Protein AF-A0AAJ0FIF9-F1 (afdb_monomer_lite)

Organism: NCBI:txid1093897

pLDDT: mean 89.81, std 13.11, range [41.66, 98.69]

InterPro domains:
  IPR000719 Protein kinase domain [PF00069] (72-249)
  IPR000719 Protein kinase domain [PS50011] (1-249)
  IPR000719 Protein kinase domain [SM00220] (8-249)
  IPR011009 Protein kinase-like domain superfamily [SSF56112] (3-250)
  IPR050117 Mitogen-activated protein (MAP) kinase [PTHR24055] (3-249)

Secondary structure (DSSP, 8-state):
--EE-SS-SGGGEEEEEPSGGGS-HHHHHHHH-SPPEEE---TT-PPPPTTS-SEEEPPP-GGGS-GGGEEEEEEE--GGG-EETTS--SS--S-GGGS-HHHHTT-TT--SHHHHHHHHHHHHHHHHHSS-SS-S---HHHHHHHHHHHH-PPPHHHHTT-GGGGGTB-TTS-B----S------HHHHHHS-EEEPPTT--SS----EEE---HHHHHHHHHHHHHHT-SSGGGSPPHHHHHTSGGGG-

Radius of gyration: 22.38 Å; chains: 1; bounding box: 60×46×56 Å

Sequence (251 aa):
MAFCHGDFRPSNILVKLANLNQLPEDKLLSLLGEPEKAYVRTESGEDLPASSPRYLTIPADTSRLDAEYLTDQICVIDFGESFPISSPPADLGIPENYLPPEVLLGQENAIGPACDLWALGCTLFEIREQLPLFYMIFDKDELLTEMVRFFGKPPQTWWDKWEAREEFFDEQGTWLQDGDGKEEWSLEVALSKPIEVVQPGGDHNGAAQKALITSKAEQGLMADLLYRLFRYEAEKRPSVEEVLAHEWFKM

Structure (mmCIF, N/CA/C/O backbone):
data_AF-A0AAJ0FIF9-F1
#
_entry.id   AF-A0AAJ0FIF9-F1
#
loop_
_atom_site.group_PDB
_atom_site.id
_atom_site.type_symbol
_atom_site.label_atom_id
_atom_site.label_alt_id
_atom_site.label_comp_id
_atom_site.label_asym_id
_atom_site.label_entity_id
_atom_site.label_seq_id
_atom_site.pdbx_PDB_ins_code
_atom_site.Cartn_x
_atom_site.Cartn_y
_atom_site.Cartn_z
_atom_site.occupancy
_atom_site.B_iso_or_equiv
_atom_site.auth_seq_id
_atom_site.auth_comp_id
_atom_site.auth_asym_id
_atom_site.auth_atom_id
_atom_site.pdbx_PDB_model_num
ATOM 1 N N . MET A 1 1 ? 7.766 -21.969 8.510 1.00 67.06 1 MET A N 1
ATOM 2 C CA . MET A 1 1 ? 8.134 -20.643 9.045 1.00 67.06 1 MET A CA 1
ATOM 3 C C . MET A 1 1 ? 7.378 -19.637 8.205 1.00 67.06 1 MET A C 1
ATOM 5 O O . MET A 1 1 ? 7.480 -19.736 6.991 1.00 67.06 1 MET A O 1
ATOM 9 N N . ALA A 1 2 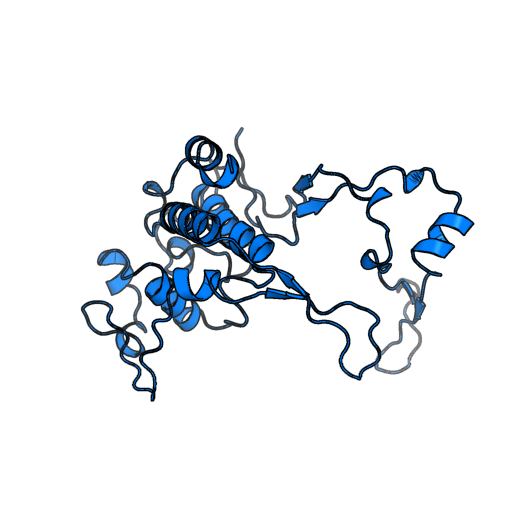? 6.533 -18.814 8.817 1.00 90.69 2 ALA A N 1
ATOM 10 C CA . ALA A 1 2 ? 5.700 -17.851 8.102 1.00 90.69 2 ALA A CA 1
ATOM 11 C C . ALA A 1 2 ? 6.290 -16.446 8.276 1.00 90.69 2 ALA A C 1
ATOM 13 O O . ALA A 1 2 ? 6.834 -16.132 9.339 1.00 90.69 2 ALA A O 1
ATOM 14 N N . PHE A 1 3 ? 6.224 -15.655 7.212 1.00 95.50 3 PHE A N 1
ATOM 15 C CA . PHE A 1 3 ? 6.857 -14.347 7.092 1.00 95.50 3 PHE A CA 1
ATOM 16 C C . PHE A 1 3 ? 5.812 -13.310 6.699 1.00 95.50 3 PHE A C 1
ATOM 18 O O . PHE A 1 3 ? 4.876 -13.640 5.970 1.00 95.50 3 PHE A O 1
ATOM 25 N N . CYS A 1 4 ? 6.010 -12.085 7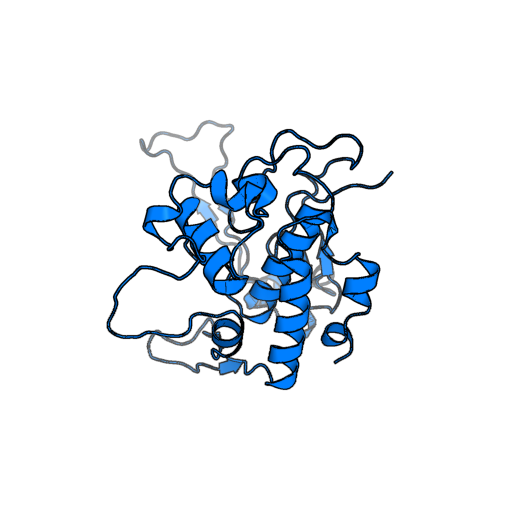.169 1.00 97.25 4 CYS A N 1
ATOM 26 C CA . CYS A 1 4 ? 5.370 -10.898 6.618 1.00 97.25 4 CYS A CA 1
ATOM 27 C C . CYS A 1 4 ? 6.278 -10.306 5.537 1.00 97.25 4 CYS A C 1
ATOM 29 O O . CYS A 1 4 ? 7.504 -10.418 5.636 1.00 97.25 4 CYS A O 1
ATOM 31 N N . HIS A 1 5 ? 5.687 -9.664 4.535 1.00 97.62 5 HIS A N 1
ATOM 32 C CA . HIS A 1 5 ? 6.426 -8.926 3.519 1.00 97.62 5 HIS A CA 1
ATOM 33 C C . HIS A 1 5 ? 7.040 -7.651 4.096 1.00 97.62 5 HIS A C 1
ATOM 35 O O . HIS A 1 5 ? 8.201 -7.370 3.810 1.00 97.62 5 HIS A O 1
ATOM 41 N N . GLY A 1 6 ? 6.272 -6.884 4.879 1.00 96.81 6 GLY A N 1
ATOM 42 C CA . GLY A 1 6 ? 6.737 -5.668 5.561 1.00 96.81 6 GLY A CA 1
ATOM 43 C C . GLY A 1 6 ? 6.817 -4.406 4.692 1.00 96.81 6 GLY A C 1
ATOM 44 O O . GLY A 1 6 ? 7.002 -3.326 5.238 1.00 96.81 6 GLY A O 1
ATOM 45 N N . ASP A 1 7 ? 6.625 -4.532 3.375 1.00 97.50 7 ASP A N 1
ATOM 46 C CA . ASP A 1 7 ? 6.615 -3.444 2.373 1.00 97.50 7 ASP A CA 1
ATOM 47 C C . ASP A 1 7 ? 5.711 -3.832 1.185 1.00 97.50 7 ASP A C 1
ATOM 49 O O . ASP A 1 7 ? 6.092 -3.763 0.019 1.00 97.50 7 ASP A O 1
ATOM 53 N N . PHE A 1 8 ? 4.515 -4.367 1.455 1.00 97.19 8 PHE A N 1
ATOM 54 C CA . PHE A 1 8 ? 3.630 -4.828 0.381 1.00 97.19 8 PHE A CA 1
ATOM 55 C C . PHE A 1 8 ? 2.914 -3.651 -0.298 1.00 97.19 8 PHE A C 1
ATOM 57 O O . PHE A 1 8 ? 2.006 -3.055 0.276 1.00 97.19 8 PHE A O 1
ATOM 64 N N . ARG A 1 9 ? 3.319 -3.307 -1.525 1.00 96.69 9 ARG A N 1
ATOM 65 C CA . ARG A 1 9 ? 2.758 -2.181 -2.294 1.00 96.69 9 ARG A CA 1
ATOM 66 C C . ARG A 1 9 ? 2.905 -2.366 -3.803 1.00 96.69 9 ARG A C 1
ATOM 68 O O . ARG A 1 9 ? 3.695 -3.217 -4.217 1.00 96.69 9 ARG A O 1
ATOM 75 N N . PRO A 1 10 ? 2.206 -1.574 -4.646 1.00 96.38 10 PRO A N 1
ATOM 76 C CA . PRO A 1 10 ? 2.243 -1.743 -6.101 1.00 96.38 10 PRO A CA 1
ATOM 77 C C . PRO A 1 10 ? 3.652 -1.754 -6.705 1.00 96.38 10 PRO A C 1
ATOM 79 O O . PRO A 1 10 ? 3.913 -2.535 -7.614 1.00 96.38 10 PRO A O 1
ATOM 82 N N . SER A 1 11 ? 4.587 -0.959 -6.168 1.00 94.31 11 SER A N 1
ATOM 83 C CA . SER A 1 11 ? 5.986 -0.932 -6.630 1.00 94.31 11 SER A CA 1
ATOM 84 C C . SER A 1 11 ? 6.724 -2.265 -6.468 1.00 94.31 11 SER A C 1
ATOM 86 O O . SER A 1 11 ? 7.702 -2.503 -7.174 1.00 94.31 11 SER A O 1
ATOM 88 N N . ASN A 1 12 ? 6.241 -3.135 -5.577 1.00 97.31 12 ASN A N 1
ATOM 89 C CA . ASN A 1 12 ? 6.824 -4.441 -5.273 1.00 97.31 12 ASN A CA 1
ATOM 90 C C . ASN A 1 12 ? 6.050 -5.592 -5.940 1.00 97.31 12 ASN A C 1
ATOM 92 O O . ASN A 1 12 ? 6.244 -6.764 -5.609 1.00 97.31 12 ASN A O 1
ATOM 96 N N . ILE A 1 13 ? 5.190 -5.272 -6.914 1.00 96.38 13 ILE A N 1
ATOM 97 C CA . ILE A 1 13 ? 4.464 -6.234 -7.745 1.00 96.38 13 ILE A CA 1
ATOM 98 C C . ILE A 1 13 ? 4.878 -6.021 -9.201 1.00 96.38 13 ILE A C 1
ATOM 100 O O . ILE A 1 13 ? 4.631 -4.975 -9.794 1.00 96.38 13 ILE A O 1
ATOM 104 N N . LEU A 1 14 ? 5.486 -7.040 -9.803 1.00 93.62 14 LEU A N 1
ATOM 105 C CA . LEU A 1 14 ? 5.876 -7.020 -11.210 1.00 93.62 14 LEU A CA 1
ATOM 106 C C . LEU A 1 14 ? 4.953 -7.893 -12.051 1.00 93.62 14 LEU A C 1
ATOM 108 O O . LEU A 1 14 ? 4.610 -9.005 -11.653 1.00 93.62 14 LEU A O 1
ATOM 112 N N . VAL A 1 15 ? 4.646 -7.436 -13.264 1.00 92.12 15 VAL A N 1
ATOM 113 C CA . VAL A 1 15 ? 4.091 -8.290 -14.320 1.00 92.12 15 VAL A CA 1
ATOM 114 C C . VAL A 1 15 ? 5.241 -9.009 -15.012 1.00 92.12 15 VAL A C 1
ATOM 116 O O . VAL A 1 15 ? 6.225 -8.400 -15.436 1.00 92.12 15 VAL A O 1
ATOM 119 N N . LYS A 1 16 ? 5.127 -10.327 -15.143 1.00 91.56 16 LYS A N 1
ATOM 120 C CA . LYS A 1 16 ? 6.116 -11.126 -15.855 1.00 91.56 16 LYS A CA 1
ATOM 121 C C . LYS A 1 16 ? 5.971 -10.908 -17.357 1.00 91.56 16 LYS A C 1
ATOM 123 O O . LYS A 1 16 ? 4.870 -10.976 -17.903 1.00 91.56 16 LYS A O 1
ATOM 128 N N . LEU A 1 17 ? 7.097 -10.696 -18.028 1.00 91.19 17 LEU A N 1
ATOM 129 C CA . LEU A 1 17 ? 7.144 -10.539 -19.479 1.00 91.19 17 LEU A CA 1
ATOM 130 C C . LEU A 1 17 ? 7.360 -11.890 -20.172 1.00 91.19 17 LEU A C 1
ATOM 132 O O . LEU A 1 17 ? 8.094 -12.750 -19.673 1.00 91.19 17 LEU A O 1
ATOM 136 N N . ALA A 1 18 ? 6.746 -12.070 -21.339 1.00 91.19 18 ALA A N 1
ATOM 137 C CA . ALA A 1 18 ? 6.918 -13.241 -22.191 1.00 91.19 18 ALA A CA 1
ATOM 138 C C . ALA A 1 18 ? 7.836 -12.940 -23.375 1.00 91.19 18 ALA A C 1
ATOM 140 O O . ALA A 1 18 ? 7.764 -11.878 -23.983 1.00 91.19 18 ALA A O 1
ATOM 141 N N . ASN A 1 19 ? 8.673 -13.919 -23.733 1.00 89.56 19 ASN A N 1
ATOM 142 C CA . ASN A 1 19 ? 9.441 -13.987 -24.984 1.00 89.56 19 ASN A CA 1
ATOM 143 C C . ASN A 1 19 ? 10.431 -12.838 -25.263 1.00 89.56 19 ASN A C 1
ATOM 145 O O . ASN A 1 19 ? 11.170 -12.911 -26.243 1.00 89.56 19 ASN A O 1
ATOM 149 N N . LEU A 1 20 ? 10.523 -11.822 -24.399 1.00 88.75 20 LEU A N 1
ATOM 150 C CA . LEU A 1 20 ? 11.424 -10.683 -24.582 1.00 88.75 20 LEU A CA 1
ATOM 151 C C . LEU A 1 20 ? 12.898 -11.117 -24.606 1.00 88.75 20 LEU A C 1
ATOM 153 O O . LEU A 1 20 ? 13.686 -10.632 -25.409 1.00 88.75 20 LEU A O 1
ATOM 157 N N . ASN A 1 21 ? 13.255 -12.103 -23.780 1.00 88.31 21 ASN A N 1
ATOM 158 C CA . ASN A 1 21 ? 14.598 -12.682 -23.705 1.00 88.31 21 ASN A CA 1
ATOM 159 C C . ASN A 1 21 ? 14.978 -13.564 -24.910 1.00 88.31 21 ASN A C 1
ATOM 161 O O . ASN A 1 21 ? 16.111 -14.034 -24.978 1.00 88.31 21 ASN A O 1
ATOM 165 N N . GLN A 1 22 ? 14.038 -13.835 -25.817 1.00 91.69 22 GLN A N 1
ATOM 166 C CA . GLN A 1 22 ? 14.270 -14.612 -27.039 1.00 91.69 22 GLN A CA 1
ATOM 167 C C . GLN A 1 22 ? 14.446 -13.712 -28.268 1.00 91.69 22 GLN A C 1
ATOM 169 O O . GLN A 1 22 ? 14.795 -14.207 -29.340 1.00 91.69 22 GLN A O 1
ATOM 174 N N . LEU A 1 23 ? 14.191 -12.407 -28.133 1.00 92.94 23 LEU A N 1
ATOM 175 C CA . LEU A 1 23 ? 14.327 -11.468 -29.234 1.00 92.94 23 LEU A CA 1
ATOM 176 C C . LEU A 1 23 ? 15.806 -11.217 -29.560 1.00 92.94 23 LEU A C 1
ATOM 178 O O . LEU A 1 23 ? 16.622 -11.056 -28.649 1.00 92.94 23 LEU A O 1
ATOM 182 N N . PRO A 1 24 ? 16.155 -11.120 -30.853 1.00 95.56 24 PRO A N 1
ATOM 183 C CA . PRO A 1 24 ? 17.403 -10.502 -31.279 1.00 95.56 24 PRO A CA 1
ATOM 184 C C . PRO A 1 24 ? 17.541 -9.077 -30.723 1.00 95.56 24 PRO A C 1
ATOM 186 O O . PRO A 1 24 ? 16.545 -8.365 -30.573 1.00 95.56 24 PRO A O 1
ATOM 189 N N . GLU A 1 25 ? 18.772 -8.654 -30.437 1.00 94.50 25 GLU A N 1
ATOM 190 C CA . GLU A 1 25 ? 19.068 -7.347 -29.831 1.00 94.50 25 GLU A CA 1
ATOM 191 C C . GLU A 1 25 ? 18.518 -6.179 -30.661 1.00 94.50 25 GLU A C 1
ATOM 193 O O . GLU A 1 25 ? 17.846 -5.307 -30.123 1.00 94.50 25 GLU A O 1
ATOM 198 N N . ASP A 1 26 ? 18.703 -6.201 -31.980 1.00 95.38 26 ASP A N 1
ATOM 199 C CA . ASP A 1 26 ? 18.174 -5.191 -32.902 1.00 95.38 26 ASP A CA 1
ATOM 200 C C . ASP A 1 26 ? 16.644 -5.093 -32.839 1.00 95.38 26 ASP A C 1
ATOM 202 O O . ASP A 1 26 ? 16.074 -3.998 -32.859 1.00 95.38 26 ASP A O 1
ATOM 206 N N . LYS A 1 27 ? 15.959 -6.233 -32.693 1.00 93.94 27 LYS A N 1
ATOM 207 C CA . LYS A 1 27 ? 14.508 -6.253 -32.519 1.00 93.94 27 LYS A CA 1
ATOM 208 C C . LYS A 1 27 ? 14.104 -5.685 -31.159 1.00 93.94 27 LYS A C 1
ATOM 210 O O . LYS A 1 27 ? 13.164 -4.893 -31.112 1.00 93.94 27 LYS A O 1
ATOM 215 N N . LEU A 1 28 ? 14.808 -6.036 -30.085 1.00 92.56 28 LEU A N 1
ATOM 216 C CA . LEU A 1 28 ? 14.556 -5.501 -28.744 1.00 92.56 28 LEU A CA 1
ATOM 217 C C . LEU A 1 28 ? 14.730 -3.975 -28.702 1.00 92.56 28 LEU A C 1
ATOM 219 O O . LEU A 1 28 ? 13.852 -3.268 -28.208 1.00 92.56 28 LEU A O 1
ATOM 223 N N . LEU A 1 29 ? 15.814 -3.465 -29.288 1.00 93.06 29 LEU A N 1
ATOM 224 C CA . LEU A 1 29 ? 16.098 -2.033 -29.396 1.00 93.06 29 LEU A CA 1
ATOM 225 C C . LEU A 1 29 ? 15.074 -1.307 -30.275 1.00 93.06 29 LEU A C 1
ATOM 227 O O . LEU A 1 29 ? 14.683 -0.186 -29.963 1.00 93.06 29 LEU A O 1
ATOM 231 N N . SER A 1 30 ? 14.551 -1.951 -31.324 1.00 92.75 30 SER A N 1
ATOM 232 C CA . SER A 1 30 ? 13.462 -1.363 -32.118 1.00 92.75 30 SER A CA 1
ATOM 233 C C . SER A 1 30 ? 12.178 -1.140 -31.304 1.00 92.75 30 SER A C 1
ATOM 235 O O . SER A 1 30 ? 11.445 -0.188 -31.573 1.00 92.75 30 SER A O 1
ATOM 237 N N . LEU A 1 31 ? 11.921 -1.986 -30.298 1.00 91.38 31 LEU A N 1
ATOM 238 C CA . LEU A 1 31 ? 10.748 -1.891 -29.426 1.00 91.38 31 LEU A CA 1
ATOM 239 C C . LEU A 1 31 ? 10.966 -0.861 -28.313 1.00 91.38 31 LEU A C 1
ATOM 241 O O . LEU A 1 31 ? 10.176 0.071 -28.179 1.00 91.38 31 LEU A O 1
ATOM 245 N N . LEU A 1 32 ? 12.056 -0.999 -27.552 1.00 90.69 32 LEU A N 1
ATOM 246 C CA . LEU A 1 32 ? 12.322 -0.209 -26.341 1.00 90.69 32 LEU A CA 1
ATOM 247 C C . LEU A 1 32 ? 13.072 1.105 -26.603 1.00 90.69 32 LEU A C 1
ATOM 249 O O . LEU A 1 32 ? 13.026 2.018 -25.780 1.00 90.69 32 LEU A O 1
ATOM 253 N N . GLY A 1 33 ? 13.719 1.232 -27.761 1.00 91.44 33 GLY A N 1
ATOM 254 C CA . GLY A 1 33 ? 14.632 2.322 -28.089 1.00 91.44 33 GLY A CA 1
ATOM 255 C C . GLY A 1 33 ? 16.093 1.994 -27.788 1.00 91.44 33 GLY A C 1
ATOM 256 O O . GLY A 1 33 ? 16.416 1.026 -27.101 1.00 91.44 33 GLY A O 1
ATOM 257 N N . GLU A 1 34 ? 16.979 2.831 -28.325 1.00 93.38 34 GLU A N 1
ATOM 258 C CA . GLU A 1 34 ? 18.412 2.767 -28.041 1.00 93.38 34 GLU A CA 1
ATOM 259 C C . GLU A 1 34 ? 18.705 3.213 -26.598 1.00 93.38 34 GLU A C 1
ATOM 261 O O . GLU A 1 34 ? 18.078 4.167 -26.127 1.00 93.38 34 GLU A O 1
ATOM 266 N N . PRO A 1 35 ? 19.671 2.590 -25.892 1.00 93.38 35 PRO A N 1
ATOM 267 C CA . PRO A 1 35 ? 20.007 2.977 -24.530 1.00 93.38 35 PRO A CA 1
ATOM 268 C C . PRO A 1 35 ? 20.527 4.413 -24.472 1.00 93.38 35 PRO A C 1
ATOM 270 O O . PRO A 1 35 ? 21.585 4.743 -25.019 1.00 93.38 35 PRO A O 1
ATOM 273 N N . GLU A 1 36 ? 19.810 5.264 -23.748 1.00 94.31 36 GLU A N 1
ATOM 274 C CA . GLU A 1 36 ? 20.225 6.639 -23.514 1.00 94.31 36 GLU A CA 1
ATOM 275 C C . GLU A 1 36 ? 21.163 6.724 -22.304 1.00 94.31 36 GLU A C 1
ATOM 277 O O . GLU A 1 36 ? 20.943 6.098 -21.264 1.00 94.31 36 GLU A O 1
ATOM 282 N N . LYS A 1 37 ? 22.237 7.510 -22.438 1.00 96.25 37 LYS A N 1
ATOM 283 C CA . LYS A 1 37 ? 23.245 7.693 -21.389 1.00 96.25 37 LYS A CA 1
ATOM 284 C C . LYS A 1 37 ? 23.116 9.067 -20.746 1.00 96.25 37 LYS A C 1
ATOM 286 O O . LYS A 1 37 ? 23.264 10.081 -21.423 1.00 96.25 37 LYS A O 1
ATOM 291 N N . ALA A 1 38 ? 22.992 9.092 -19.424 1.00 95.69 38 ALA A N 1
ATOM 292 C CA . ALA A 1 38 ? 23.188 10.291 -18.619 1.00 95.69 38 ALA A CA 1
ATOM 293 C C . ALA A 1 38 ? 24.622 10.321 -18.081 1.00 95.69 38 ALA A C 1
ATOM 295 O O . ALA A 1 38 ? 25.013 9.484 -17.269 1.00 95.69 38 ALA A O 1
ATOM 296 N N . TYR A 1 39 ? 25.432 11.273 -18.538 1.00 94.31 39 TYR A N 1
ATOM 297 C CA . TYR A 1 39 ? 26.826 11.380 -18.106 1.00 94.31 39 TYR A CA 1
ATOM 298 C C . TYR A 1 39 ? 26.928 11.978 -16.706 1.00 94.31 39 TYR A C 1
ATOM 300 O O . TYR A 1 39 ? 26.417 13.067 -16.448 1.00 94.31 39 TYR A O 1
ATOM 308 N N . VAL A 1 40 ? 27.641 11.280 -15.824 1.00 94.50 40 VAL A N 1
ATOM 309 C CA . VAL A 1 40 ? 27.877 11.736 -14.454 1.00 94.50 40 VAL A CA 1
ATOM 310 C C . VAL A 1 40 ? 28.918 12.851 -14.491 1.00 94.50 40 VAL A C 1
ATOM 312 O O . VAL A 1 40 ? 29.917 12.766 -15.210 1.00 94.50 40 VAL A O 1
ATOM 315 N N . ARG A 1 41 ? 28.683 13.911 -13.721 1.00 92.94 41 ARG A N 1
ATOM 316 C CA . ARG A 1 41 ? 29.614 15.027 -13.536 1.00 92.94 41 ARG A CA 1
ATOM 317 C C . ARG A 1 41 ? 29.606 15.427 -12.071 1.00 92.94 41 ARG A C 1
ATOM 319 O O . ARG A 1 41 ? 28.588 15.280 -11.400 1.00 92.94 41 ARG A O 1
ATOM 326 N N . THR A 1 42 ? 30.738 15.910 -11.581 1.00 92.44 42 THR A N 1
ATOM 327 C CA . THR A 1 42 ? 30.792 16.550 -10.267 1.00 92.44 42 THR A CA 1
ATOM 328 C C . THR A 1 42 ? 30.109 17.914 -10.355 1.00 92.44 42 THR A C 1
ATOM 330 O O . THR A 1 42 ? 30.169 18.579 -11.391 1.00 92.44 42 THR A O 1
ATOM 333 N N . GLU A 1 43 ? 29.470 18.348 -9.271 1.00 92.38 43 GLU A N 1
ATOM 334 C CA . GLU A 1 43 ? 28.915 19.705 -9.186 1.00 92.38 43 GLU A CA 1
ATOM 335 C C . GLU A 1 43 ? 30.018 20.769 -9.326 1.00 92.38 43 GLU A C 1
ATOM 337 O O . GLU A 1 43 ? 29.817 21.798 -9.966 1.00 92.38 43 GLU A O 1
ATOM 342 N N . SER A 1 44 ? 31.214 20.483 -8.800 1.00 92.62 44 SER A N 1
ATOM 343 C CA . SER A 1 44 ? 32.392 21.349 -8.909 1.00 92.62 44 SER A CA 1
ATOM 344 C C . SER A 1 44 ? 32.976 21.437 -10.326 1.00 92.62 44 SER A C 1
ATOM 346 O O . SER A 1 44 ? 33.756 22.348 -10.602 1.00 92.62 44 SER A O 1
ATOM 348 N N . GLY A 1 45 ? 32.631 20.508 -11.226 1.00 90.00 45 GLY A N 1
ATOM 349 C CA . GLY A 1 45 ? 33.209 20.392 -12.569 1.00 90.00 45 GLY A CA 1
ATOM 350 C C . GLY A 1 45 ? 34.585 19.714 -12.622 1.00 90.00 45 GLY A C 1
ATOM 351 O O . GLY A 1 45 ? 35.169 19.611 -13.699 1.00 90.00 45 GLY A O 1
ATOM 352 N N . GLU A 1 46 ? 35.100 19.242 -11.486 1.00 92.62 46 GLU A N 1
ATOM 353 C CA . GLU A 1 46 ? 36.335 18.459 -11.398 1.00 92.62 46 GLU A CA 1
ATOM 354 C C . GLU A 1 46 ? 36.170 17.026 -11.931 1.00 92.62 46 GLU A C 1
ATOM 356 O O . GLU A 1 46 ? 35.059 16.494 -12.050 1.00 92.62 46 GLU A O 1
ATOM 361 N N . ASP A 1 47 ? 37.297 16.372 -12.217 1.00 92.31 47 ASP A N 1
ATOM 362 C CA . ASP A 1 47 ? 37.308 14.995 -12.698 1.00 92.31 47 ASP A CA 1
ATOM 363 C C . ASP A 1 47 ? 36.708 14.020 -11.678 1.00 92.31 47 ASP A C 1
ATOM 365 O O . ASP A 1 47 ? 37.027 14.028 -10.488 1.00 92.31 47 ASP A O 1
ATOM 369 N N . LEU A 1 48 ? 35.869 13.109 -12.174 1.00 93.19 48 LEU A N 1
ATOM 370 C CA . LEU A 1 48 ? 35.320 12.040 -11.347 1.00 93.19 48 LEU A CA 1
ATOM 371 C C . LEU A 1 48 ? 36.429 11.089 -10.857 1.00 93.19 48 LEU A C 1
ATOM 373 O O . LEU A 1 48 ? 37.277 10.681 -11.669 1.00 93.19 48 LEU A O 1
ATOM 377 N N . PRO A 1 49 ? 36.365 10.637 -9.587 1.00 93.31 49 PRO A N 1
ATOM 378 C CA . PRO A 1 49 ? 37.215 9.567 -9.081 1.00 93.31 49 PRO A CA 1
ATOM 379 C C . PRO A 1 49 ? 37.164 8.331 -9.981 1.00 93.31 49 PRO A C 1
ATOM 381 O O . PRO A 1 49 ? 36.127 8.005 -10.559 1.00 93.31 49 PRO A O 1
ATOM 384 N N . ALA A 1 50 ? 38.268 7.588 -10.063 1.00 91.75 50 ALA A N 1
ATOM 385 C CA . ALA A 1 50 ? 38.363 6.417 -10.939 1.00 91.75 50 ALA A CA 1
ATOM 386 C C . ALA A 1 50 ? 37.327 5.317 -10.628 1.00 91.75 50 ALA A C 1
ATOM 388 O O . ALA A 1 50 ? 36.961 4.558 -11.520 1.00 91.75 50 ALA A O 1
ATOM 389 N N . SER A 1 51 ? 36.846 5.248 -9.384 1.00 93.75 51 SER A N 1
ATOM 390 C CA . SER A 1 51 ? 35.805 4.317 -8.935 1.00 93.75 51 SER A CA 1
ATOM 391 C C . SER A 1 51 ? 34.379 4.756 -9.282 1.00 93.75 51 SER A C 1
ATOM 393 O O . SER A 1 51 ? 33.445 3.991 -9.059 1.00 93.75 51 SER A O 1
ATOM 395 N N . SER A 1 52 ? 34.186 5.976 -9.791 1.00 93.38 52 SER A N 1
ATOM 396 C CA . SER A 1 52 ? 32.855 6.509 -10.086 1.00 93.38 52 SER A CA 1
ATOM 397 C C . SER A 1 52 ? 32.375 6.079 -11.476 1.00 93.38 52 SER A C 1
ATOM 399 O O . SER A 1 52 ? 33.163 6.101 -12.431 1.00 93.38 52 SER A O 1
ATOM 401 N N . PRO A 1 53 ? 31.084 5.733 -11.636 1.00 94.69 53 PRO A N 1
ATOM 402 C CA . PRO A 1 53 ? 30.516 5.487 -12.953 1.00 94.69 53 PRO A CA 1
ATOM 403 C C . PRO A 1 53 ? 30.637 6.748 -13.816 1.00 94.69 53 PRO A C 1
ATOM 405 O O . PRO A 1 53 ? 30.389 7.861 -13.359 1.00 94.69 53 PRO A O 1
ATOM 408 N N . ARG A 1 54 ? 31.031 6.581 -15.082 1.00 94.19 54 ARG A N 1
ATOM 409 C CA . ARG A 1 54 ? 31.160 7.701 -16.036 1.00 94.19 54 ARG A CA 1
ATOM 410 C C . ARG A 1 54 ? 29.816 8.135 -16.614 1.00 94.19 54 ARG A C 1
ATOM 412 O O . ARG A 1 54 ? 29.664 9.271 -17.054 1.00 94.19 54 ARG A O 1
ATOM 419 N N . TYR A 1 55 ? 28.856 7.222 -16.638 1.00 95.38 55 TYR A N 1
ATOM 420 C CA . TYR A 1 55 ? 27.494 7.466 -17.072 1.00 95.38 55 TYR A CA 1
ATOM 421 C C . TYR A 1 55 ? 26.551 6.487 -16.376 1.00 95.38 55 TYR A C 1
ATOM 423 O O . TYR 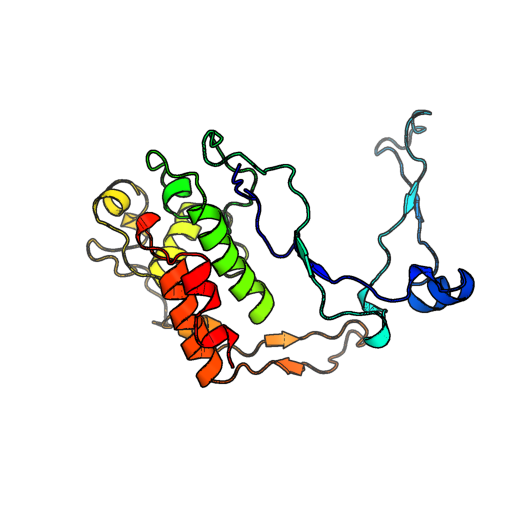A 1 55 ? 26.968 5.419 -15.925 1.00 95.38 55 TYR A O 1
ATOM 431 N N . LEU A 1 56 ? 25.286 6.871 -16.325 1.00 95.50 56 LEU A N 1
ATOM 432 C CA . LEU A 1 56 ? 24.150 6.026 -16.007 1.00 95.50 56 LEU A CA 1
ATOM 433 C C . LEU A 1 56 ? 23.398 5.736 -17.305 1.00 95.50 56 LEU A C 1
ATOM 435 O O . LEU A 1 56 ? 23.467 6.520 -18.253 1.00 95.50 56 LEU A O 1
ATOM 439 N N . THR A 1 57 ? 22.695 4.612 -17.349 1.00 95.25 57 THR A N 1
ATOM 440 C CA . THR A 1 57 ? 21.777 4.310 -18.453 1.00 95.25 57 THR A CA 1
ATOM 441 C C . THR A 1 57 ? 20.375 4.649 -17.979 1.00 95.25 57 THR A C 1
ATOM 443 O O . THR A 1 57 ? 19.987 4.222 -16.891 1.00 95.25 57 THR A O 1
ATOM 446 N N . ILE A 1 58 ? 19.649 5.448 -18.755 1.00 93.50 58 ILE A N 1
ATOM 447 C CA . ILE A 1 58 ? 18.260 5.784 -18.448 1.00 93.50 58 ILE A CA 1
ATOM 448 C C . ILE A 1 58 ? 17.420 4.496 -18.511 1.00 93.50 58 ILE A C 1
ATOM 450 O O . ILE A 1 58 ? 17.653 3.678 -19.408 1.00 93.50 58 ILE A O 1
ATOM 454 N N . PRO A 1 59 ? 16.478 4.273 -17.572 1.00 91.62 59 PRO A N 1
ATOM 455 C CA . PRO A 1 59 ? 15.583 3.123 -17.629 1.00 91.62 59 PRO A CA 1
ATOM 456 C C . PRO A 1 59 ? 14.848 3.050 -18.969 1.00 91.62 59 PRO A C 1
ATOM 458 O O . PRO A 1 59 ? 14.363 4.062 -19.472 1.00 91.62 59 PRO A O 1
ATOM 461 N N . ALA A 1 60 ? 14.763 1.848 -19.540 1.00 89.50 60 ALA A N 1
ATOM 462 C CA . ALA A 1 60 ? 14.005 1.635 -20.765 1.00 89.50 60 ALA A CA 1
ATOM 463 C C . ALA A 1 60 ? 12.516 1.922 -20.528 1.00 89.50 60 ALA A C 1
ATOM 465 O O . ALA A 1 60 ? 11.948 1.494 -19.520 1.00 89.50 60 ALA A O 1
ATOM 466 N N . ASP A 1 61 ? 11.881 2.603 -21.481 1.00 86.75 61 ASP A N 1
ATOM 467 C CA . ASP A 1 61 ? 10.445 2.855 -21.438 1.00 86.75 61 ASP A CA 1
ATOM 468 C C . ASP A 1 61 ? 9.678 1.590 -21.843 1.00 86.75 61 ASP A C 1
ATOM 470 O O . ASP A 1 61 ? 9.493 1.279 -23.022 1.00 86.75 61 ASP A O 1
ATOM 474 N N . THR A 1 62 ? 9.247 0.835 -20.835 1.00 86.00 62 THR A N 1
ATOM 475 C CA . THR A 1 62 ? 8.501 -0.415 -21.019 1.00 86.00 62 THR A CA 1
ATOM 476 C C . THR A 1 62 ? 7.053 -0.193 -21.451 1.00 86.00 62 THR A C 1
ATOM 478 O O . THR A 1 62 ? 6.430 -1.145 -21.917 1.00 86.00 62 THR A O 1
ATOM 481 N N . SER A 1 63 ? 6.533 1.043 -21.403 1.00 82.50 63 SER A N 1
ATOM 482 C CA . SER A 1 63 ? 5.198 1.364 -21.935 1.00 82.50 63 SER A CA 1
ATOM 483 C C . SER A 1 63 ? 5.114 1.209 -23.458 1.00 82.50 63 SER A C 1
ATOM 485 O O . SER A 1 63 ? 4.028 1.098 -24.020 1.00 82.50 63 SER A O 1
ATOM 487 N N . ARG A 1 64 ? 6.273 1.137 -24.124 1.00 84.81 64 ARG A N 1
ATOM 488 C CA . ARG A 1 64 ? 6.411 0.884 -25.562 1.00 84.81 64 ARG A CA 1
ATOM 489 C C . ARG A 1 64 ? 6.211 -0.579 -25.955 1.00 84.81 64 ARG A C 1
ATOM 491 O O . ARG A 1 64 ? 6.197 -0.882 -27.146 1.00 84.81 64 ARG A O 1
ATOM 498 N N . LEU A 1 65 ? 6.140 -1.493 -24.986 1.00 88.19 65 LEU A N 1
ATOM 499 C CA . LEU A 1 65 ? 5.908 -2.904 -25.264 1.00 88.19 65 LEU A CA 1
ATOM 500 C C . LEU A 1 65 ? 4.436 -3.147 -25.593 1.00 88.19 65 LEU A C 1
ATOM 502 O O . LEU A 1 65 ? 3.542 -2.767 -24.840 1.00 88.19 65 LEU A O 1
ATOM 506 N N . ASP A 1 66 ? 4.203 -3.853 -26.695 1.00 86.44 66 ASP A N 1
ATOM 507 C CA . ASP A 1 66 ? 2.873 -4.329 -27.051 1.00 86.44 66 ASP A CA 1
ATOM 508 C C . ASP A 1 66 ? 2.373 -5.394 -26.062 1.00 86.44 66 ASP A C 1
ATOM 510 O O . ASP A 1 66 ? 3.146 -6.132 -25.442 1.00 86.44 66 ASP A O 1
ATOM 514 N N . ALA A 1 67 ? 1.047 -5.526 -25.967 1.00 86.19 67 ALA A N 1
ATOM 515 C CA . ALA A 1 67 ? 0.387 -6.463 -25.057 1.00 86.19 67 ALA A CA 1
ATOM 516 C C . ALA A 1 67 ? 0.788 -7.936 -25.274 1.00 86.19 67 ALA A C 1
ATOM 518 O O . ALA A 1 67 ? 0.619 -8.745 -24.367 1.00 86.19 67 ALA A O 1
ATOM 519 N N . GLU A 1 68 ? 1.347 -8.296 -26.437 1.00 89.56 68 GLU A N 1
ATOM 520 C CA . GLU A 1 68 ? 1.859 -9.648 -26.708 1.00 89.56 68 GLU A CA 1
ATOM 521 C C . GLU A 1 68 ? 3.046 -10.054 -25.815 1.00 89.56 68 GLU A C 1
ATOM 523 O O . GLU A 1 68 ? 3.306 -11.246 -25.638 1.00 89.56 68 GLU A O 1
ATOM 528 N N . TYR A 1 69 ? 3.757 -9.077 -25.241 1.00 90.25 69 TYR A N 1
ATOM 529 C CA . TYR A 1 69 ? 4.882 -9.308 -24.331 1.00 90.25 69 TYR A CA 1
ATOM 530 C C . TYR A 1 69 ? 4.464 -9.339 -22.860 1.00 90.25 69 TYR A C 1
ATOM 532 O O . TYR A 1 69 ? 5.266 -9.731 -22.010 1.00 90.25 69 TYR A O 1
ATOM 540 N N . LEU A 1 70 ? 3.230 -8.942 -22.545 1.00 89.50 70 LEU A N 1
ATOM 541 C CA . LEU A 1 70 ? 2.681 -8.975 -21.194 1.00 89.50 70 LEU A CA 1
ATOM 542 C C . LEU A 1 70 ? 2.049 -10.343 -20.920 1.00 89.50 70 LEU A C 1
ATOM 544 O O . LEU A 1 70 ? 1.459 -10.963 -21.804 1.00 89.50 70 LEU A O 1
ATOM 548 N N . THR A 1 71 ? 2.165 -10.820 -19.683 1.00 91.81 71 THR A N 1
ATOM 549 C CA . THR A 1 71 ? 1.470 -12.032 -19.228 1.00 91.81 71 THR A CA 1
ATOM 550 C C . THR A 1 71 ? 0.455 -11.698 -18.144 1.00 91.81 71 THR A C 1
ATOM 552 O O . THR A 1 71 ? 0.445 -10.599 -17.598 1.00 91.81 71 THR A O 1
ATOM 555 N N . ASP A 1 72 ? -0.380 -12.673 -17.808 1.00 91.12 72 ASP A N 1
ATOM 556 C CA . ASP A 1 72 ? -1.269 -12.653 -16.646 1.00 91.12 72 ASP A CA 1
ATOM 557 C C . ASP A 1 72 ? -0.562 -13.081 -15.345 1.00 91.12 72 ASP A C 1
ATOM 559 O O . ASP A 1 72 ? -1.194 -13.199 -14.296 1.00 91.12 72 ASP A O 1
ATOM 563 N N . GLN A 1 73 ? 0.753 -13.325 -15.391 1.00 94.44 73 GLN A N 1
ATOM 564 C CA . GLN A 1 73 ? 1.533 -13.752 -14.237 1.00 94.44 73 GLN A CA 1
ATOM 565 C C . GLN A 1 73 ? 2.153 -12.549 -13.538 1.00 94.44 73 GLN A C 1
ATOM 567 O O . GLN A 1 73 ? 2.911 -11.787 -14.141 1.00 94.44 73 GLN A O 1
ATOM 572 N N . ILE A 1 74 ? 1.895 -12.439 -12.238 1.00 95.06 74 ILE A N 1
ATOM 573 C CA . ILE A 1 74 ? 2.533 -11.455 -11.367 1.00 95.06 74 ILE A CA 1
ATOM 574 C C . ILE A 1 74 ? 3.563 -12.113 -10.448 1.00 95.06 74 ILE A C 1
ATOM 576 O O . ILE A 1 74 ? 3.452 -13.291 -10.100 1.00 95.06 74 ILE A O 1
ATOM 580 N N . CYS A 1 75 ? 4.552 -11.329 -10.035 1.00 95.75 75 CYS A N 1
ATOM 581 C CA . CYS A 1 75 ? 5.554 -11.704 -9.050 1.00 95.75 75 CYS A CA 1
ATOM 582 C C . CYS A 1 75 ? 5.631 -10.629 -7.969 1.00 95.75 75 CYS A C 1
ATOM 584 O O . CYS A 1 75 ? 5.785 -9.451 -8.282 1.00 95.75 75 CYS A O 1
ATOM 586 N N . VAL A 1 76 ? 5.595 -11.056 -6.711 1.00 96.75 76 VAL A N 1
ATOM 587 C CA . VAL A 1 76 ? 5.949 -10.202 -5.575 1.00 96.75 76 VAL A CA 1
ATOM 588 C C . VAL A 1 76 ? 7.468 -10.210 -5.429 1.00 96.75 76 VAL A C 1
ATOM 590 O O . VAL A 1 76 ? 8.094 -11.271 -5.535 1.00 96.75 76 VAL A O 1
ATOM 593 N N . ILE A 1 77 ? 8.059 -9.037 -5.243 1.00 97.12 77 ILE A N 1
ATOM 594 C CA . ILE A 1 77 ? 9.506 -8.829 -5.150 1.00 97.12 77 ILE A CA 1
ATOM 595 C C . ILE A 1 77 ? 9.859 -8.021 -3.901 1.00 97.12 77 ILE A C 1
ATOM 597 O O . ILE A 1 77 ? 8.984 -7.610 -3.162 1.00 97.12 77 ILE A O 1
ATOM 601 N N . ASP A 1 78 ? 11.155 -7.784 -3.711 1.00 96.50 78 ASP A N 1
ATOM 602 C CA . ASP A 1 78 ? 11.691 -6.922 -2.656 1.00 96.50 78 ASP A CA 1
ATOM 603 C C . ASP A 1 78 ? 11.321 -7.345 -1.223 1.00 96.50 78 ASP A C 1
ATOM 605 O O . ASP A 1 78 ? 10.650 -6.659 -0.459 1.00 96.50 78 ASP A O 1
ATOM 609 N N . PHE A 1 79 ? 11.831 -8.515 -0.836 1.00 96.62 79 PHE A N 1
ATOM 610 C CA . PHE A 1 79 ? 11.711 -9.047 0.524 1.00 96.62 79 PHE A CA 1
ATOM 611 C C . PHE A 1 79 ? 12.766 -8.455 1.486 1.00 96.62 79 PHE A C 1
ATOM 613 O O . PHE A 1 79 ? 13.129 -9.099 2.471 1.00 96.62 79 PHE A O 1
ATOM 620 N N . GLY A 1 80 ? 13.316 -7.269 1.186 1.00 95.50 80 GLY A N 1
ATOM 621 C CA . GLY A 1 80 ? 14.338 -6.611 2.010 1.00 95.50 80 GLY A CA 1
ATOM 622 C C . GLY A 1 80 ? 13.839 -6.250 3.412 1.00 95.50 80 GLY A C 1
ATOM 623 O O . GLY A 1 80 ? 14.580 -6.401 4.380 1.00 95.50 80 GLY A O 1
ATOM 624 N N . GLU A 1 81 ? 12.559 -5.886 3.511 1.00 96.12 81 GLU A N 1
ATOM 625 C CA . GLU A 1 81 ? 11.859 -5.529 4.756 1.00 96.12 81 GLU A CA 1
ATOM 626 C C . GLU A 1 81 ? 11.082 -6.708 5.372 1.00 96.12 81 GLU A C 1
ATOM 628 O O . GLU A 1 81 ? 10.338 -6.556 6.342 1.00 96.12 81 GLU A O 1
ATOM 633 N N . SER A 1 82 ? 11.226 -7.915 4.818 1.00 97.31 82 SER A N 1
ATOM 634 C CA . SER A 1 82 ? 10.471 -9.076 5.284 1.00 97.31 82 SER A CA 1
ATOM 635 C C . SER A 1 82 ? 10.990 -9.619 6.606 1.00 97.31 82 SER A C 1
ATOM 637 O O . SER A 1 82 ? 12.194 -9.763 6.827 1.00 97.31 82 SER A O 1
ATOM 639 N N . PHE A 1 83 ? 10.065 -10.021 7.477 1.00 97.25 83 PHE A N 1
ATOM 640 C CA . PHE A 1 83 ? 10.389 -10.477 8.825 1.00 97.25 83 PHE A CA 1
ATOM 641 C C . PHE A 1 83 ? 9.604 -11.734 9.226 1.00 97.25 83 PHE A C 1
ATOM 643 O O . PHE A 1 83 ? 8.474 -11.951 8.772 1.00 97.25 83 PHE A O 1
ATOM 650 N N . PRO A 1 84 ? 10.171 -12.603 10.085 1.00 97.44 84 PRO A N 1
ATOM 651 C CA . PRO A 1 84 ? 9.430 -13.724 10.646 1.00 97.44 84 PRO A CA 1
ATOM 652 C C . PRO A 1 84 ? 8.315 -13.218 11.562 1.00 97.44 84 PRO A C 1
ATOM 654 O O . PRO A 1 84 ? 8.572 -12.408 12.449 1.00 97.44 84 PRO A O 1
ATOM 657 N N . ILE A 1 85 ? 7.113 -13.789 11.457 1.00 95.94 85 ILE A N 1
ATOM 658 C CA . ILE A 1 85 ? 5.972 -13.421 12.323 1.00 95.94 85 ILE A CA 1
ATOM 659 C C . ILE A 1 85 ? 6.311 -13.563 13.817 1.00 95.94 85 ILE A C 1
ATOM 661 O O . ILE A 1 85 ? 5.816 -12.819 14.654 1.00 95.94 85 ILE A O 1
ATOM 665 N N . SER A 1 86 ? 7.181 -14.513 14.167 1.00 96.25 86 SER A N 1
ATOM 666 C CA . SER A 1 86 ? 7.623 -14.743 15.546 1.00 96.25 86 SER A CA 1
ATOM 667 C C . SER A 1 86 ? 8.624 -13.710 16.078 1.00 96.25 86 SER A C 1
ATOM 669 O O . SER A 1 86 ? 9.021 -13.808 17.235 1.00 96.25 86 SER A O 1
ATOM 671 N N . SER A 1 87 ? 9.113 -12.800 15.235 1.00 96.44 87 SER A N 1
ATOM 672 C CA . SER A 1 87 ? 10.145 -11.819 15.574 1.00 96.44 87 SER A CA 1
ATOM 673 C C . SER A 1 87 ? 9.925 -10.522 14.783 1.00 96.44 87 SER A C 1
ATOM 675 O O . SER A 1 87 ? 10.747 -10.206 13.917 1.00 96.44 87 SER A O 1
ATOM 677 N N . PRO A 1 88 ? 8.820 -9.796 15.039 1.00 96.75 88 PRO A N 1
ATOM 678 C CA . PRO A 1 88 ? 8.549 -8.531 14.369 1.00 96.75 88 PRO A CA 1
ATOM 679 C C . PRO A 1 88 ? 9.634 -7.483 14.683 1.00 96.75 88 PRO A C 1
ATOM 681 O O . PRO A 1 88 ? 10.196 -7.499 15.785 1.00 96.75 88 PRO A O 1
ATOM 684 N N . PRO A 1 89 ? 9.948 -6.591 13.726 1.00 96.81 89 PRO A N 1
ATOM 685 C CA . PRO A 1 89 ? 10.854 -5.467 13.940 1.00 96.81 89 PRO A CA 1
ATOM 686 C C . PRO A 1 89 ? 10.221 -4.398 14.846 1.00 96.81 89 PRO A C 1
ATOM 688 O O . PRO A 1 89 ? 9.066 -4.509 15.259 1.00 96.81 89 PRO A O 1
ATOM 691 N N . ALA A 1 90 ? 10.999 -3.365 15.177 1.00 94.19 90 ALA A N 1
ATOM 692 C CA . ALA A 1 90 ? 10.509 -2.217 15.943 1.00 94.19 90 ALA A CA 1
ATOM 693 C C . ALA A 1 90 ? 9.668 -1.254 15.084 1.00 94.19 90 ALA A C 1
ATOM 695 O O . ALA A 1 90 ? 8.753 -0.617 15.601 1.00 94.19 90 ALA A O 1
ATOM 696 N N . ASP A 1 91 ? 9.981 -1.169 13.794 1.00 94.44 91 ASP A N 1
ATOM 697 C CA . ASP A 1 91 ? 9.355 -0.332 12.777 1.00 94.44 91 ASP A CA 1
ATOM 698 C C . ASP A 1 91 ? 9.268 -1.079 11.434 1.00 94.44 91 ASP A C 1
ATOM 700 O O . ASP A 1 91 ? 9.862 -2.143 11.254 1.00 94.44 91 ASP A O 1
ATOM 704 N N . LEU A 1 92 ? 8.472 -0.545 10.504 1.00 95.00 92 LEU A N 1
ATOM 705 C CA . LEU A 1 92 ? 8.366 -1.043 9.131 1.00 95.00 92 LEU A CA 1
ATOM 706 C C . LEU A 1 92 ? 8.955 -0.002 8.176 1.00 95.00 92 LEU A C 1
ATOM 708 O O . LEU A 1 92 ? 8.592 1.168 8.267 1.00 95.00 92 LEU A O 1
ATOM 712 N N . GLY A 1 93 ? 9.802 -0.428 7.234 1.00 92.31 93 GLY A N 1
ATOM 713 C CA . GLY A 1 93 ? 10.388 0.436 6.199 1.00 92.31 93 GLY A CA 1
ATOM 714 C C . GLY A 1 93 ? 9.438 0.837 5.058 1.00 92.31 93 GLY A C 1
ATOM 715 O O . GLY A 1 93 ? 9.869 1.465 4.092 1.00 92.31 93 GLY A O 1
ATOM 716 N N . ILE A 1 94 ? 8.154 0.480 5.148 1.00 96.12 94 ILE A N 1
ATOM 717 C CA . ILE A 1 94 ? 7.106 0.851 4.187 1.00 96.12 94 ILE A CA 1
ATOM 718 C C . ILE A 1 94 ? 6.733 2.345 4.321 1.00 96.12 94 ILE A C 1
ATOM 720 O O . ILE A 1 94 ? 6.720 2.871 5.435 1.00 96.12 94 ILE A O 1
ATOM 724 N N . PRO A 1 95 ? 6.381 3.061 3.233 1.00 95.75 95 PRO A N 1
ATOM 725 C CA . PRO A 1 95 ? 5.902 4.436 3.316 1.00 95.75 95 PRO A CA 1
ATOM 726 C C . PRO A 1 95 ? 4.659 4.564 4.195 1.00 95.75 95 PRO A C 1
ATOM 728 O O . PRO A 1 95 ? 3.766 3.714 4.147 1.00 95.75 95 PRO A O 1
ATOM 731 N N . GLU A 1 96 ? 4.564 5.679 4.923 1.00 96.62 96 GLU A N 1
ATOM 732 C CA . GLU A 1 96 ? 3.507 5.923 5.914 1.00 96.62 96 GLU A CA 1
ATOM 733 C C . GLU A 1 96 ? 2.091 5.770 5.346 1.00 96.62 96 GLU A C 1
ATOM 735 O O . GLU A 1 96 ? 1.209 5.246 6.018 1.00 96.62 96 GLU A O 1
ATOM 740 N N . ASN A 1 97 ? 1.890 6.098 4.069 1.00 97.19 97 ASN A N 1
ATOM 741 C CA . ASN A 1 97 ? 0.593 6.020 3.389 1.00 97.19 97 ASN A CA 1
ATOM 742 C C . ASN A 1 97 ? 0.084 4.573 3.196 1.00 97.19 97 ASN A C 1
ATOM 744 O O . ASN A 1 97 ? -1.054 4.369 2.781 1.00 97.19 97 ASN A O 1
ATOM 748 N N . TYR A 1 98 ? 0.896 3.558 3.500 1.00 98.25 98 TYR A N 1
ATOM 749 C CA . TYR A 1 98 ? 0.488 2.149 3.541 1.00 98.25 98 TYR A CA 1
ATOM 750 C C . TYR A 1 98 ? 0.580 1.557 4.953 1.00 98.25 98 TYR A C 1
ATOM 752 O O . TYR A 1 98 ? 0.254 0.383 5.137 1.00 98.25 98 TYR A O 1
ATOM 760 N N . LEU A 1 99 ? 1.007 2.337 5.952 1.00 97.94 99 LEU A N 1
ATOM 761 C CA . LEU A 1 99 ? 1.004 1.891 7.338 1.00 97.94 99 LEU A CA 1
ATOM 762 C C . LEU A 1 99 ? -0.426 1.832 7.875 1.00 97.94 99 LEU A C 1
ATOM 764 O O . LEU A 1 99 ? -1.237 2.721 7.600 1.00 97.94 99 LEU A O 1
ATOM 768 N N . PRO A 1 100 ? -0.745 0.811 8.681 1.00 97.88 100 PRO A N 1
ATOM 769 C CA . PRO A 1 100 ? -2.025 0.753 9.349 1.00 97.88 100 PRO A CA 1
ATOM 770 C C . PRO A 1 100 ? -2.056 1.681 10.581 1.00 97.88 100 PRO A C 1
ATOM 772 O O . PRO A 1 100 ? -1.011 1.989 11.171 1.00 97.88 100 PRO A O 1
ATOM 775 N N . PRO A 1 101 ? -3.252 2.099 11.028 1.00 97.25 101 PRO A N 1
ATOM 776 C CA . PRO A 1 101 ? -3.427 3.060 12.116 1.00 97.25 101 PRO A CA 1
ATOM 777 C C . PRO A 1 101 ? -2.834 2.593 13.450 1.00 97.25 101 PRO A C 1
ATOM 779 O O . PRO A 1 101 ? -2.361 3.419 14.226 1.00 97.25 101 PRO A O 1
ATOM 782 N N . GLU A 1 102 ? -2.804 1.289 13.733 1.00 97.50 102 GLU A N 1
ATOM 783 C CA . GLU A 1 102 ? -2.174 0.755 14.943 1.00 97.50 102 GLU A CA 1
ATOM 784 C C . GLU A 1 102 ? -0.665 1.013 14.999 1.00 97.50 102 GLU A C 1
ATOM 786 O O . GLU A 1 102 ? -0.134 1.206 16.091 1.00 97.50 102 GLU A O 1
ATOM 791 N N . VAL A 1 103 ? 0.018 1.063 13.850 1.00 97.31 103 VAL A N 1
ATOM 792 C CA . VAL A 1 103 ? 1.448 1.396 13.786 1.00 97.31 103 VAL A CA 1
ATOM 793 C C . VAL A 1 103 ? 1.631 2.908 13.914 1.00 97.31 103 VAL A C 1
ATOM 795 O O . VAL A 1 103 ? 2.414 3.352 14.750 1.00 97.31 103 VAL A O 1
ATOM 798 N N . LEU A 1 104 ? 0.847 3.703 13.175 1.00 96.62 104 LEU A N 1
ATOM 799 C CA . LEU A 1 104 ? 0.894 5.175 13.222 1.00 96.62 104 LEU A CA 1
ATOM 800 C C . LEU A 1 104 ? 0.609 5.739 14.627 1.00 96.62 104 LEU A C 1
ATOM 802 O O . LEU A 1 104 ? 1.197 6.738 15.041 1.00 96.62 104 LEU A O 1
ATOM 806 N N . LEU A 1 105 ? -0.283 5.084 15.377 1.00 95.75 105 LEU A N 1
ATOM 807 C CA . LEU A 1 105 ? -0.657 5.450 16.748 1.00 95.75 105 LEU A CA 1
ATOM 808 C C . LEU A 1 105 ? 0.181 4.741 17.826 1.00 95.75 105 LEU A C 1
ATOM 810 O O . LEU A 1 105 ? -0.132 4.869 19.012 1.00 95.75 105 LEU A O 1
ATOM 814 N N . GLY A 1 106 ? 1.203 3.968 17.444 1.00 94.19 106 GLY A N 1
ATOM 815 C CA . GLY A 1 106 ? 2.102 3.287 18.379 1.00 94.19 106 GLY A CA 1
ATOM 816 C C . GLY A 1 106 ? 1.387 2.339 19.347 1.00 94.19 106 GLY A C 1
ATOM 817 O O . GLY A 1 106 ? 1.639 2.371 20.554 1.00 94.19 106 GLY A O 1
ATOM 818 N N . GLN A 1 107 ? 0.445 1.528 18.855 1.00 94.31 107 GLN A N 1
ATOM 819 C CA . GLN A 1 107 ? -0.181 0.491 19.675 1.00 94.31 107 GLN A CA 1
ATOM 820 C C . GLN A 1 107 ? 0.823 -0.617 20.015 1.00 94.31 107 GLN A C 1
ATOM 822 O O . GLN A 1 107 ? 1.753 -0.916 19.265 1.00 94.31 107 GLN A O 1
ATOM 827 N N . GLU A 1 108 ? 0.624 -1.255 21.165 1.00 91.56 108 GLU A N 1
ATOM 828 C CA . GLU A 1 108 ? 1.441 -2.399 21.558 1.00 91.56 108 GLU A CA 1
ATOM 829 C C . GLU A 1 108 ? 1.190 -3.580 20.615 1.00 91.56 108 GLU A C 1
ATOM 831 O O . GLU A 1 108 ? 0.045 -3.874 20.277 1.00 91.56 108 GLU A O 1
ATOM 836 N N . ASN A 1 109 ? 2.258 -4.281 20.221 1.00 91.44 109 ASN A N 1
ATOM 837 C CA . ASN A 1 109 ? 2.202 -5.424 19.299 1.00 91.44 109 ASN A CA 1
ATOM 838 C C . ASN A 1 109 ? 1.525 -5.106 17.948 1.00 91.44 109 ASN A C 1
ATOM 840 O O . ASN A 1 109 ? 0.922 -5.986 17.340 1.00 91.44 109 ASN A O 1
ATOM 844 N N . ALA A 1 110 ? 1.638 -3.860 17.474 1.00 95.94 110 ALA A N 1
ATOM 845 C CA . ALA A 1 110 ? 1.012 -3.404 16.233 1.00 95.94 110 ALA A CA 1
ATOM 846 C C . ALA A 1 110 ? 1.551 -4.088 14.963 1.00 95.94 110 ALA A C 1
ATOM 848 O O . ALA A 1 110 ? 0.825 -4.210 13.981 1.00 95.94 110 ALA A O 1
ATOM 849 N N . ILE A 1 111 ? 2.819 -4.517 14.963 1.00 97.81 111 ILE A N 1
ATOM 850 C CA . ILE A 1 111 ? 3.485 -5.050 13.768 1.00 97.81 111 ILE A CA 1
ATOM 851 C C . ILE A 1 111 ? 3.250 -6.559 13.642 1.00 97.81 111 ILE A C 1
ATOM 853 O O . ILE A 1 111 ? 3.675 -7.348 14.488 1.00 97.81 111 ILE A O 1
ATOM 857 N N . GLY A 1 112 ? 2.616 -6.971 12.541 1.00 96.62 112 GLY A N 1
ATOM 858 C CA . GLY A 1 112 ? 2.316 -8.371 12.244 1.00 96.62 112 GLY A CA 1
ATOM 859 C C . GLY A 1 112 ? 1.667 -8.576 10.867 1.00 96.62 112 GLY A C 1
ATOM 860 O O . GLY A 1 112 ? 1.641 -7.654 10.054 1.00 96.62 112 GLY A O 1
ATOM 861 N N . PRO A 1 113 ? 1.111 -9.772 10.585 1.00 96.81 113 PRO A N 1
ATOM 862 C CA . PRO A 1 113 ? 0.516 -10.100 9.279 1.00 96.81 113 PRO A CA 1
ATOM 863 C C . PRO A 1 113 ? -0.619 -9.167 8.846 1.00 96.81 113 PRO A C 1
ATOM 865 O O . PRO A 1 113 ? -0.844 -8.956 7.658 1.00 96.81 113 PRO A O 1
ATOM 868 N N . ALA A 1 114 ? -1.337 -8.593 9.812 1.00 97.75 114 ALA A N 1
ATOM 869 C CA . ALA A 1 114 ? -2.418 -7.654 9.549 1.00 97.75 114 ALA A CA 1
ATOM 870 C C . ALA A 1 114 ? -1.936 -6.352 8.887 1.00 97.75 114 ALA A C 1
ATOM 872 O O . ALA A 1 114 ? -2.734 -5.704 8.207 1.00 97.75 114 ALA A O 1
ATOM 873 N N . CYS A 1 115 ? -0.661 -5.977 9.046 1.00 98.25 115 CYS A N 1
ATOM 874 C CA . CYS A 1 115 ? -0.079 -4.822 8.361 1.00 98.25 115 CYS A CA 1
ATOM 875 C C . CYS A 1 115 ? -0.028 -5.051 6.846 1.00 98.25 115 CYS A C 1
ATOM 877 O O . CYS A 1 115 ? -0.454 -4.182 6.092 1.00 98.25 115 CYS A O 1
ATOM 879 N N . ASP A 1 116 ? 0.387 -6.243 6.402 1.00 98.31 116 ASP A N 1
ATOM 880 C CA . ASP A 1 116 ? 0.381 -6.592 4.976 1.00 98.31 116 ASP A CA 1
ATOM 881 C C . ASP A 1 116 ? -1.051 -6.628 4.412 1.00 98.31 116 ASP A C 1
ATOM 883 O O . ASP A 1 116 ? -1.260 -6.273 3.256 1.00 98.31 116 ASP A O 1
ATOM 887 N N . LEU A 1 117 ? -2.060 -7.000 5.214 1.00 98.44 117 LEU A N 1
ATOM 888 C CA . LEU A 1 117 ? -3.470 -6.955 4.795 1.00 98.44 117 LEU A CA 1
ATOM 889 C C . LEU A 1 117 ? -3.995 -5.523 4.632 1.00 98.44 117 LEU A C 1
ATOM 891 O O . LEU A 1 117 ? -4.748 -5.248 3.699 1.00 98.44 117 LEU A O 1
ATOM 895 N N . TRP A 1 118 ? -3.589 -4.602 5.507 1.00 98.69 118 TRP A N 1
ATOM 896 C CA . TRP A 1 118 ? -3.898 -3.181 5.337 1.00 98.69 118 TRP A CA 1
ATOM 897 C C . TRP A 1 118 ? -3.238 -2.628 4.071 1.00 98.69 118 TRP A C 1
ATOM 899 O O . TRP A 1 118 ? -3.903 -2.028 3.225 1.00 98.69 118 TRP A O 1
ATOM 909 N N . ALA A 1 119 ? -1.944 -2.906 3.898 1.00 98.56 119 ALA A N 1
ATOM 910 C CA . ALA A 1 119 ? -1.185 -2.478 2.733 1.00 98.56 119 ALA A CA 1
ATOM 911 C C . ALA A 1 119 ? -1.729 -3.103 1.431 1.00 98.56 119 ALA A C 1
ATOM 913 O O . ALA A 1 119 ? -1.775 -2.433 0.398 1.00 98.56 119 ALA A O 1
ATOM 914 N N . LEU A 1 120 ? -2.246 -4.338 1.483 1.00 98.38 120 LEU A N 1
ATOM 915 C CA . LEU A 1 120 ? -3.002 -4.968 0.397 1.00 98.38 120 LEU A CA 1
ATOM 916 C C . LEU A 1 120 ? -4.264 -4.168 0.049 1.00 98.38 120 LEU A C 1
ATOM 918 O O . LEU A 1 120 ? -4.530 -3.969 -1.130 1.00 98.38 120 LEU A O 1
ATOM 922 N N . GLY A 1 121 ? -5.016 -3.673 1.034 1.00 98.38 121 GLY A N 1
ATOM 923 C CA . GLY A 1 121 ? -6.165 -2.792 0.796 1.00 98.38 121 GLY A CA 1
ATOM 924 C C . GLY A 1 121 ? -5.777 -1.530 0.022 1.00 98.38 121 GLY A C 1
ATOM 925 O O . GLY A 1 121 ? -6.380 -1.230 -1.010 1.00 98.38 121 GLY A O 1
ATOM 926 N N . CYS A 1 122 ? -4.720 -0.836 0.460 1.00 98.44 122 CYS A N 1
ATOM 927 C CA . CYS A 1 122 ? -4.184 0.334 -0.246 1.00 98.44 122 CYS A CA 1
ATOM 928 C C . CYS A 1 122 ? -3.722 -0.024 -1.668 1.00 98.44 122 CYS A C 1
ATOM 930 O O . CYS A 1 122 ? -4.019 0.692 -2.620 1.00 98.44 122 CYS A O 1
ATOM 932 N N . THR A 1 123 ? -3.045 -1.165 -1.815 1.00 98.12 123 THR A N 1
ATOM 933 C CA . THR A 1 123 ? -2.531 -1.684 -3.090 1.00 98.12 123 THR A CA 1
ATOM 934 C C . THR A 1 123 ? -3.651 -1.993 -4.079 1.00 98.12 123 THR A C 1
ATOM 936 O O . THR A 1 123 ? -3.568 -1.605 -5.240 1.00 98.12 123 THR A O 1
ATOM 939 N N . LEU A 1 124 ? -4.713 -2.673 -3.636 1.00 96.88 124 LEU A N 1
ATOM 940 C CA . LEU A 1 124 ? -5.871 -2.992 -4.473 1.00 96.88 124 LEU A CA 1
ATOM 941 C C . LEU A 1 124 ? -6.586 -1.720 -4.931 1.00 96.88 124 LEU A C 1
ATOM 943 O O . LEU A 1 124 ? -6.957 -1.626 -6.100 1.00 96.88 124 LEU A O 1
ATOM 947 N N . PHE A 1 125 ? -6.739 -0.743 -4.030 1.00 95.75 125 PHE A N 1
ATOM 948 C CA . PHE A 1 125 ? -7.283 0.565 -4.381 1.00 95.75 125 PHE A CA 1
ATOM 949 C C . PHE A 1 125 ? -6.440 1.247 -5.456 1.00 95.75 125 PHE A C 1
ATOM 951 O O . PHE A 1 125 ? -6.960 1.595 -6.511 1.00 95.75 125 PHE A O 1
ATOM 958 N N . GLU A 1 126 ? -5.134 1.370 -5.235 1.00 95.19 126 GLU A N 1
ATOM 959 C CA . GLU A 1 126 ? -4.240 2.072 -6.153 1.00 95.19 126 GLU A CA 1
ATOM 960 C C . GLU A 1 126 ? -4.151 1.413 -7.524 1.00 95.19 126 GLU A C 1
ATOM 962 O O . GLU A 1 126 ? -4.208 2.098 -8.543 1.00 95.19 126 GLU A O 1
ATOM 967 N N . ILE A 1 127 ? -4.071 0.082 -7.576 1.00 92.12 127 ILE A N 1
ATOM 968 C CA . ILE A 1 127 ? -4.094 -0.646 -8.846 1.00 92.12 127 ILE A CA 1
ATOM 969 C C . ILE A 1 127 ? -5.403 -0.367 -9.583 1.00 92.12 127 ILE A C 1
ATOM 971 O O . ILE A 1 127 ? -5.395 -0.173 -10.800 1.00 92.12 127 ILE A O 1
ATOM 975 N N . ARG A 1 128 ? -6.537 -0.353 -8.878 1.00 90.50 128 ARG A N 1
ATOM 976 C CA . ARG A 1 128 ? -7.834 -0.245 -9.543 1.00 90.50 128 ARG A CA 1
ATOM 977 C C . ARG A 1 128 ? -8.187 1.175 -9.963 1.00 90.50 128 ARG A C 1
ATOM 979 O O . ARG A 1 128 ? -8.748 1.331 -11.047 1.00 90.50 128 ARG A O 1
ATOM 986 N N . GLU A 1 129 ? -7.837 2.158 -9.141 1.00 88.19 129 GLU A N 1
ATOM 987 C CA . GLU A 1 129 ? -8.147 3.579 -9.329 1.00 88.19 129 GLU A CA 1
ATOM 988 C C . GLU A 1 129 ? -6.994 4.365 -9.972 1.00 88.19 129 GLU A C 1
ATOM 990 O O . GLU A 1 129 ? -7.152 5.536 -10.307 1.00 88.19 129 GLU A O 1
ATOM 995 N N . GLN A 1 130 ? -5.838 3.720 -10.189 1.00 88.12 130 GLN A N 1
ATOM 996 C CA . GLN A 1 130 ? -4.618 4.322 -10.753 1.00 88.12 130 GLN A CA 1
ATOM 997 C C . GLN A 1 130 ? -4.104 5.529 -9.943 1.00 88.12 130 GLN A C 1
ATOM 999 O O . GLN A 1 130 ? -3.336 6.350 -10.447 1.00 88.12 130 GLN A O 1
ATOM 1004 N N . LEU A 1 131 ? -4.526 5.632 -8.681 1.00 88.62 131 LEU A N 1
ATOM 1005 C CA . LEU A 1 131 ? -4.174 6.688 -7.743 1.00 88.62 131 LEU A CA 1
ATOM 1006 C C . LEU A 1 131 ? -4.079 6.092 -6.329 1.00 88.62 131 LEU A C 1
ATOM 1008 O O . LEU A 1 131 ? -4.995 5.370 -5.928 1.00 88.62 131 LEU A O 1
ATOM 1012 N N . PRO A 1 132 ? -3.022 6.391 -5.552 1.00 93.31 132 PRO A N 1
ATOM 1013 C CA . PRO A 1 132 ? -2.933 5.965 -4.159 1.00 93.31 132 PRO A CA 1
ATOM 1014 C C . PRO A 1 132 ? -4.161 6.393 -3.347 1.00 93.31 132 PRO A C 1
ATOM 1016 O O . PRO A 1 132 ? -4.634 7.519 -3.491 1.00 93.31 132 PRO A O 1
ATOM 1019 N N . LEU A 1 133 ? -4.638 5.521 -2.452 1.00 94.75 133 LEU A N 1
ATOM 1020 C CA . LEU A 1 133 ? -5.774 5.826 -1.566 1.00 94.75 133 LEU A CA 1
ATOM 1021 C C . LEU A 1 133 ? -5.512 7.076 -0.712 1.00 94.75 133 LEU A C 1
ATOM 1023 O O . LEU A 1 133 ? -6.382 7.925 -0.547 1.00 94.75 133 LEU A O 1
ATOM 1027 N N . PHE A 1 134 ? -4.281 7.191 -0.218 1.00 95.06 134 PHE A N 1
ATOM 1028 C CA . PHE A 1 134 ? -3.783 8.317 0.560 1.00 95.06 134 PHE A CA 1
ATOM 1029 C C . PHE A 1 134 ? -2.741 9.071 -0.276 1.00 95.06 134 PHE A C 1
ATOM 1031 O O . PHE A 1 134 ? -1.533 8.865 -0.145 1.00 95.06 134 PHE A O 1
ATOM 1038 N N . TYR A 1 135 ? -3.210 9.881 -1.225 1.00 89.81 135 TYR A N 1
ATOM 1039 C CA . TYR A 1 135 ? -2.359 10.564 -2.202 1.00 89.81 135 TYR A CA 1
ATOM 1040 C C . TYR A 1 135 ? -1.859 11.922 -1.699 1.00 89.81 135 TYR A C 1
ATOM 1042 O O . TYR A 1 135 ? -2.658 12.753 -1.283 1.00 89.81 135 TYR A O 1
ATOM 1050 N N . MET A 1 136 ? -0.547 12.175 -1.814 1.00 89.94 136 MET A N 1
ATOM 1051 C CA . MET A 1 136 ? 0.089 13.466 -1.481 1.00 89.94 136 MET A CA 1
ATOM 1052 C C . MET A 1 136 ? -0.165 13.955 -0.044 1.00 89.94 136 MET A C 1
ATOM 1054 O O . MET A 1 136 ? -0.161 15.156 0.214 1.00 89.94 136 MET A O 1
ATOM 1058 N N . ILE A 1 137 ? -0.359 13.018 0.885 1.00 92.38 137 ILE A N 1
ATOM 1059 C CA . ILE A 1 137 ? -0.426 13.285 2.321 1.00 92.38 137 ILE A CA 1
ATOM 1060 C C . ILE A 1 137 ? 0.962 13.036 2.893 1.00 92.38 137 ILE A C 1
ATOM 1062 O O . ILE A 1 137 ? 1.538 11.970 2.664 1.00 92.38 137 ILE A O 1
ATOM 1066 N N . PHE A 1 138 ? 1.499 14.037 3.582 1.00 92.31 138 PHE A N 1
ATOM 1067 C CA . PHE A 1 138 ? 2.852 14.009 4.148 1.00 92.31 138 PHE A CA 1
ATOM 1068 C C . PHE A 1 138 ? 2.859 14.178 5.666 1.00 92.31 138 PHE A C 1
ATOM 1070 O O . PHE A 1 138 ? 3.902 13.994 6.286 1.00 92.31 138 PHE A O 1
ATOM 1077 N N . ASP A 1 139 ? 1.719 14.555 6.244 1.00 96.12 139 ASP A N 1
ATOM 1078 C CA . ASP A 1 139 ? 1.545 14.685 7.679 1.00 96.12 139 ASP A CA 1
ATOM 1079 C C . ASP A 1 139 ? 0.750 13.496 8.233 1.00 96.12 139 ASP A C 1
ATOM 1081 O O . ASP A 1 139 ? -0.253 13.055 7.666 1.00 96.12 139 ASP A O 1
ATOM 1085 N N . LYS A 1 140 ? 1.216 12.970 9.365 1.00 96.38 140 LYS A N 1
ATOM 1086 C CA . LYS A 1 140 ? 0.629 11.800 10.018 1.00 96.38 140 LYS A CA 1
ATOM 1087 C C . LYS A 1 140 ? -0.796 12.069 10.513 1.00 96.38 140 LYS A C 1
ATOM 1089 O O . LYS A 1 140 ? -1.639 11.175 10.446 1.00 96.38 140 LYS A O 1
ATOM 1094 N N . ASP A 1 141 ? -1.073 13.261 11.034 1.00 96.38 141 ASP A N 1
ATOM 1095 C CA . ASP A 1 141 ? -2.385 13.614 11.572 1.00 96.38 141 ASP A CA 1
ATOM 1096 C C . ASP A 1 141 ? -3.384 13.902 10.435 1.00 96.38 141 ASP A C 1
ATOM 1098 O O . ASP A 1 141 ? -4.550 13.506 10.522 1.00 96.38 141 ASP A O 1
ATOM 1102 N N . GLU A 1 142 ? -2.926 14.454 9.308 1.00 95.56 142 GLU A N 1
ATOM 1103 C CA . GLU A 1 142 ? -3.707 14.504 8.060 1.00 95.56 142 GLU A CA 1
ATOM 1104 C C . GLU A 1 142 ? -4.017 13.096 7.514 1.00 95.56 142 GLU A C 1
ATOM 1106 O O . GLU A 1 142 ? -5.135 12.820 7.074 1.00 95.56 142 GLU A O 1
ATOM 1111 N N . LEU A 1 143 ? -3.066 12.162 7.592 1.00 96.88 143 LEU A N 1
ATOM 1112 C CA . LEU A 1 143 ? -3.281 10.778 7.163 1.00 96.88 143 LEU A CA 1
ATOM 1113 C C . LEU A 1 143 ? -4.322 10.066 8.040 1.00 96.88 143 LEU A C 1
ATOM 1115 O O . LEU A 1 143 ? -5.258 9.449 7.526 1.00 96.88 143 LEU A O 1
ATOM 1119 N N . LEU A 1 144 ? -4.194 10.180 9.365 1.00 97.31 144 LEU A N 1
ATOM 1120 C CA . LEU A 1 144 ? -5.176 9.652 10.317 1.00 97.31 144 LEU A CA 1
ATOM 1121 C C . LEU A 1 144 ? -6.556 10.283 10.105 1.00 97.31 144 LEU A C 1
ATOM 1123 O O . LEU A 1 144 ? -7.570 9.589 10.190 1.00 97.31 144 LEU A O 1
ATOM 1127 N N . THR A 1 145 ? -6.598 11.569 9.763 1.00 95.19 145 THR A N 1
ATOM 1128 C CA . THR A 1 145 ? -7.824 12.272 9.388 1.00 95.19 145 THR A CA 1
ATOM 1129 C C . THR A 1 145 ? -8.517 11.616 8.199 1.00 95.19 145 THR A C 1
ATOM 1131 O O . THR A 1 145 ? -9.700 11.284 8.297 1.00 95.19 145 THR A O 1
ATOM 1134 N N . GLU A 1 146 ? -7.807 11.359 7.100 1.00 94.50 146 GLU A N 1
ATOM 1135 C CA . GLU A 1 146 ? -8.398 10.699 5.929 1.00 94.50 146 GLU A CA 1
ATOM 1136 C C . GLU A 1 146 ? -8.882 9.280 6.243 1.00 94.50 146 GLU A C 1
ATOM 1138 O O . GLU A 1 146 ? -9.969 8.888 5.811 1.00 94.50 146 GLU A O 1
ATOM 1143 N N . MET A 1 147 ? -8.145 8.525 7.068 1.00 96.81 147 MET A N 1
ATOM 1144 C CA . MET A 1 147 ? -8.603 7.212 7.535 1.00 96.81 147 MET A CA 1
ATOM 1145 C C . MET A 1 147 ? -9.953 7.311 8.258 1.00 96.81 147 MET A C 1
ATOM 1147 O O . MET A 1 147 ? -10.841 6.499 8.007 1.00 96.81 147 MET A O 1
ATOM 1151 N N . VAL A 1 148 ? -10.135 8.309 9.129 1.00 95.50 148 VAL A N 1
ATOM 1152 C CA . VAL A 1 148 ? -11.396 8.529 9.860 1.00 95.50 148 VAL A CA 1
ATOM 1153 C C . VAL A 1 148 ? -12.516 8.978 8.926 1.00 95.50 148 VAL A C 1
ATOM 1155 O O . VAL A 1 148 ? -13.651 8.525 9.075 1.00 95.50 148 VAL A O 1
ATOM 1158 N N . ARG A 1 149 ? -12.216 9.818 7.930 1.00 92.75 149 ARG A N 1
ATOM 1159 C CA . ARG A 1 149 ? -13.201 10.243 6.922 1.00 92.75 149 ARG A CA 1
ATOM 1160 C C . ARG A 1 149 ? -13.717 9.062 6.097 1.00 92.75 149 ARG A C 1
ATOM 1162 O O . ARG A 1 149 ? -14.914 8.998 5.831 1.00 92.75 149 ARG A O 1
ATOM 1169 N N . PHE A 1 150 ? -12.860 8.099 5.750 1.00 94.12 150 PHE A N 1
ATOM 1170 C CA . PHE A 1 150 ? -13.272 6.912 4.994 1.00 94.12 150 PHE A CA 1
ATOM 1171 C C . PHE A 1 150 ? -13.906 5.811 5.844 1.00 94.12 150 PHE A C 1
ATOM 1173 O O . PHE A 1 150 ? -14.892 5.205 5.418 1.00 94.12 150 PHE A O 1
ATOM 1180 N N . PHE A 1 151 ? -13.348 5.525 7.021 1.00 95.06 151 PHE A N 1
ATOM 1181 C CA . PHE A 1 151 ? -13.668 4.316 7.793 1.00 95.06 151 PHE A CA 1
ATOM 1182 C C . PHE A 1 151 ? -14.384 4.593 9.118 1.00 95.06 151 PHE A C 1
ATOM 1184 O O . PHE A 1 151 ? -14.765 3.658 9.827 1.00 95.06 151 PHE A O 1
ATOM 1191 N N . GLY A 1 152 ? -14.630 5.865 9.424 1.00 93.94 152 GLY A N 1
ATOM 1192 C CA . GLY A 1 152 ? -15.300 6.315 10.634 1.00 93.94 152 GLY A CA 1
ATOM 1193 C C . GLY A 1 152 ? -14.377 6.375 11.848 1.00 93.94 152 GLY A C 1
ATOM 1194 O O . GLY A 1 152 ? -13.173 6.155 11.778 1.00 93.94 152 GLY A O 1
ATOM 1195 N N . LYS A 1 153 ? -14.960 6.689 13.004 1.00 95.69 153 LYS A N 1
ATOM 1196 C CA . LYS A 1 153 ? -14.213 6.859 14.253 1.00 95.69 153 LYS A CA 1
ATOM 1197 C C . LYS A 1 153 ? -13.559 5.533 14.713 1.00 95.69 153 LYS A C 1
ATOM 1199 O O . LYS A 1 153 ? -14.269 4.528 14.822 1.00 95.69 153 LYS A O 1
ATOM 1204 N N . PRO A 1 154 ? -12.251 5.510 15.050 1.00 96.75 154 PRO A N 1
ATOM 1205 C CA . PRO A 1 154 ? -11.580 4.337 15.608 1.00 96.75 154 PRO A CA 1
ATOM 1206 C C . PRO A 1 154 ? -12.067 4.015 17.032 1.00 96.75 154 PRO A C 1
ATOM 1208 O O . PRO A 1 154 ? -12.779 4.813 17.652 1.00 96.75 154 PRO A O 1
ATOM 1211 N N . PRO A 1 155 ? -11.672 2.857 17.601 1.00 96.19 155 PRO A N 1
ATOM 1212 C CA . PRO A 1 155 ? -11.949 2.535 18.997 1.00 96.19 155 PRO A CA 1
ATOM 1213 C C . PRO A 1 155 ? -11.534 3.664 19.944 1.00 96.19 155 PRO A C 1
ATOM 1215 O O . PRO A 1 155 ? -10.501 4.302 19.750 1.00 96.19 155 PRO A O 1
ATOM 1218 N N . GLN A 1 156 ? -12.316 3.881 21.005 1.00 95.81 156 GLN A N 1
ATOM 1219 C CA . GLN A 1 156 ? -12.122 5.019 21.911 1.00 95.81 156 GLN A CA 1
ATOM 1220 C C . GLN A 1 156 ? -10.701 5.076 22.501 1.00 95.81 156 GLN A C 1
ATOM 1222 O O . GLN A 1 156 ? -10.123 6.147 22.602 1.00 95.81 156 GLN A O 1
ATOM 1227 N N . THR A 1 157 ? -10.095 3.927 22.805 1.00 94.94 157 THR A N 1
ATOM 1228 C CA . THR A 1 157 ? -8.719 3.849 23.324 1.00 94.94 157 THR A CA 1
ATOM 1229 C C . THR A 1 157 ? -7.659 4.351 22.344 1.00 94.94 157 THR A C 1
ATOM 1231 O O . THR A 1 157 ? -6.583 4.763 22.769 1.00 94.94 157 THR A O 1
ATOM 1234 N N . TRP A 1 158 ? -7.927 4.285 21.040 1.00 95.69 158 TRP A N 1
ATOM 1235 C CA . TRP A 1 158 ? -7.049 4.798 19.990 1.00 95.69 158 TRP A CA 1
ATOM 1236 C C . TRP A 1 158 ? -7.359 6.265 19.728 1.00 95.69 158 TRP A C 1
ATOM 1238 O O . TRP A 1 158 ? -6.439 7.066 19.612 1.00 95.69 158 TRP A O 1
ATOM 1248 N N . TRP A 1 159 ? -8.653 6.604 19.720 1.00 96.12 159 TRP A N 1
ATOM 1249 C CA . TRP A 1 159 ? -9.137 7.977 19.630 1.00 96.12 159 TRP A CA 1
ATOM 1250 C C . TRP A 1 159 ? -8.493 8.855 20.703 1.00 96.12 159 TRP A C 1
ATOM 1252 O O . TRP A 1 159 ? -7.862 9.845 20.377 1.00 96.12 159 TRP A O 1
ATOM 1262 N N . ASP A 1 160 ? -8.533 8.441 21.967 1.00 94.12 160 ASP A N 1
ATOM 1263 C CA . ASP A 1 160 ? -7.996 9.227 23.084 1.00 94.12 160 ASP A CA 1
ATOM 1264 C C . ASP A 1 160 ? -6.467 9.398 23.046 1.00 94.12 160 ASP A C 1
ATOM 1266 O O . ASP A 1 160 ? -5.941 10.326 23.654 1.00 94.12 160 ASP A O 1
ATOM 1270 N N . LYS A 1 161 ? -5.742 8.521 22.338 1.00 93.62 161 LYS A N 1
ATOM 1271 C CA . LYS A 1 161 ? -4.284 8.631 22.153 1.00 93.62 161 LYS A CA 1
ATOM 1272 C C . LYS A 1 161 ? -3.895 9.632 21.068 1.00 93.62 161 LYS A C 1
ATOM 1274 O O . LYS A 1 161 ? -2.749 10.072 21.039 1.00 93.62 161 LYS A O 1
ATOM 1279 N N . TRP A 1 162 ? -4.805 9.956 20.156 1.00 96.12 162 TRP A N 1
ATOM 1280 C CA . TRP A 1 162 ? -4.527 10.882 19.071 1.00 96.12 162 TRP A CA 1
ATOM 1281 C C . TRP A 1 162 ? -4.759 12.323 19.538 1.00 96.12 162 TRP A C 1
ATOM 1283 O O . TRP A 1 162 ? -5.881 12.820 19.522 1.00 96.12 162 TRP A O 1
ATOM 1293 N N . GLU A 1 163 ? -3.706 12.993 20.007 1.00 94.44 163 GLU A N 1
ATOM 1294 C CA . GLU A 1 163 ? -3.811 14.327 20.624 1.00 94.44 163 GLU A CA 1
ATOM 1295 C C . GLU A 1 163 ? -4.358 15.391 19.660 1.00 94.44 163 GLU A C 1
ATOM 1297 O O . GLU A 1 163 ? -5.257 16.140 20.036 1.00 94.44 163 GLU A O 1
ATOM 1302 N N . ALA A 1 164 ? -3.896 15.399 18.405 1.00 95.50 164 ALA A N 1
ATOM 1303 C CA . ALA A 1 164 ? -4.290 16.387 17.398 1.00 95.50 164 ALA A CA 1
ATOM 1304 C C . ALA A 1 164 ? -5.731 16.220 16.878 1.00 95.50 164 ALA A C 1
ATOM 1306 O O . ALA A 1 164 ? -6.240 17.099 16.189 1.00 95.50 164 ALA A O 1
ATOM 1307 N N . ARG A 1 165 ? -6.435 15.127 17.216 1.00 94.69 165 ARG A N 1
ATOM 1308 C CA . ARG A 1 165 ? -7.780 14.823 16.681 1.00 94.69 165 ARG A CA 1
ATOM 1309 C C . ARG A 1 165 ? -8.798 15.951 16.870 1.00 94.69 165 ARG A C 1
ATOM 1311 O O . ARG A 1 165 ? -9.702 16.088 16.056 1.00 94.69 165 ARG A O 1
ATOM 1318 N N . GLU A 1 166 ? -8.675 16.725 17.950 1.00 94.62 166 GLU A N 1
ATOM 1319 C CA . GLU A 1 166 ? -9.613 17.798 18.315 1.00 94.62 166 GLU A CA 1
ATOM 1320 C C . GLU A 1 166 ? -9.503 19.011 17.377 1.00 94.62 166 GLU A C 1
ATOM 1322 O O . GLU A 1 166 ? -10.415 19.832 17.323 1.00 94.62 166 GLU A O 1
ATOM 1327 N N . GLU A 1 167 ? -8.419 19.108 16.601 1.00 93.69 167 GLU A N 1
ATOM 1328 C CA . GLU A 1 167 ? -8.271 20.097 15.526 1.00 93.69 167 GLU A CA 1
ATOM 1329 C C . GLU A 1 167 ? -9.150 19.756 14.311 1.00 93.69 167 GLU A C 1
ATOM 1331 O O . GLU A 1 167 ? -9.511 20.631 13.524 1.00 93.69 167 GLU A O 1
ATOM 1336 N N . PHE A 1 168 ? -9.520 18.481 14.183 1.00 92.06 168 PHE A N 1
ATOM 1337 C CA . PHE A 1 168 ? -10.114 17.886 12.992 1.00 92.06 168 PHE A CA 1
ATOM 1338 C C . PHE A 1 168 ? -11.558 17.422 13.212 1.00 92.06 168 PHE A C 1
ATOM 1340 O O . PHE A 1 168 ? -12.401 17.561 12.324 1.00 92.06 168 PHE A O 1
ATOM 1347 N N . PHE A 1 169 ? -11.864 16.870 14.388 1.00 93.75 169 PHE A N 1
ATOM 1348 C CA . PHE A 1 169 ? -13.129 16.201 14.681 1.00 93.75 169 PHE A CA 1
ATOM 1349 C C . PHE A 1 169 ? -13.701 16.583 16.049 1.00 93.75 169 PHE A C 1
ATOM 1351 O O . PHE A 1 169 ? -12.969 16.837 17.005 1.00 93.75 169 PHE A O 1
ATOM 1358 N N . ASP A 1 170 ? -15.031 16.552 16.163 1.00 91.69 170 ASP A N 1
ATOM 1359 C CA . ASP A 1 170 ? -15.714 16.602 17.454 1.00 91.69 170 ASP A CA 1
ATOM 1360 C C . ASP A 1 170 ? -15.544 15.287 18.246 1.00 91.69 170 ASP A C 1
ATOM 1362 O O . ASP A 1 170 ? -14.987 14.290 17.775 1.00 91.69 170 ASP A O 1
ATOM 1366 N N . GLU A 1 171 ? -16.067 15.247 19.475 1.00 88.50 171 GLU A N 1
ATOM 1367 C CA . GLU A 1 171 ? -16.005 14.052 20.328 1.00 88.50 171 GLU A CA 1
ATOM 1368 C C . GLU A 1 171 ? -16.673 12.809 19.705 1.00 88.50 171 GLU A C 1
ATOM 1370 O O . GLU A 1 171 ? -16.331 11.670 20.054 1.00 88.50 171 GLU A O 1
ATOM 1375 N N . GLN A 1 172 ? -17.631 12.998 18.796 1.00 87.88 172 GLN A N 1
ATOM 1376 C CA . GLN A 1 172 ? -18.338 11.931 18.092 1.00 87.88 172 GLN A CA 1
ATOM 1377 C C . GLN A 1 172 ? -17.590 11.456 16.835 1.00 87.88 172 GLN A C 1
ATOM 1379 O O . GLN A 1 172 ? -17.970 10.428 16.275 1.00 87.88 172 GLN A O 1
ATOM 1384 N N . GLY A 1 173 ? -16.493 12.115 16.448 1.00 88.31 173 GLY A N 1
ATOM 1385 C CA . GLY A 1 173 ? -15.760 11.832 15.214 1.00 88.31 173 GLY A CA 1
ATOM 1386 C C . GLY A 1 173 ? -16.365 12.523 13.991 1.00 88.31 173 GLY A C 1
ATOM 1387 O O . GLY A 1 173 ? -16.110 12.099 12.866 1.00 88.31 173 GLY A O 1
ATOM 1388 N N . THR A 1 174 ? -17.186 13.557 14.188 1.00 89.44 174 THR A N 1
ATOM 1389 C CA . THR A 1 174 ? -17.715 14.391 13.105 1.00 89.44 174 THR A CA 1
ATOM 1390 C C . THR A 1 174 ? -16.672 15.420 12.704 1.00 89.44 174 THR A C 1
ATOM 1392 O O . THR A 1 174 ? -16.135 16.124 13.553 1.00 89.44 174 THR A O 1
ATOM 1395 N N . TRP A 1 175 ? -16.403 15.521 11.408 1.00 89.12 175 TRP A N 1
ATOM 1396 C CA . TRP A 1 175 ? -15.453 16.475 10.841 1.00 89.12 175 TRP A CA 1
ATOM 1397 C C . TRP A 1 175 ? -15.840 17.934 11.145 1.00 89.12 175 TRP A C 1
ATOM 1399 O O . TRP A 1 175 ? -16.991 18.320 10.931 1.00 89.12 175 TRP A O 1
ATOM 1409 N N . LEU A 1 176 ? -14.885 18.733 11.633 1.00 85.69 176 LEU A N 1
ATOM 1410 C CA . LEU A 1 176 ? -15.099 20.105 12.115 1.00 85.69 176 LEU A CA 1
ATOM 1411 C C . LEU A 1 176 ? -14.910 21.197 11.053 1.00 85.69 176 LEU A C 1
ATOM 1413 O O . LEU A 1 176 ? -15.305 22.335 11.298 1.00 85.69 176 LEU A O 1
ATOM 1417 N N . GLN A 1 177 ? -14.285 20.914 9.904 1.00 75.31 177 GLN A N 1
ATOM 1418 C CA . GLN A 1 177 ? -13.926 21.984 8.968 1.00 75.31 177 GLN A CA 1
ATOM 1419 C C . GLN A 1 177 ? -15.142 22.504 8.184 1.00 75.31 177 GLN A C 1
ATOM 1421 O O . GLN A 1 177 ? -15.796 21.761 7.449 1.00 75.31 177 GLN A O 1
ATOM 1426 N N . ASP A 1 178 ? -15.387 23.811 8.300 1.00 57.81 178 ASP A N 1
ATOM 1427 C CA . ASP A 1 178 ? -16.377 24.560 7.525 1.00 57.81 178 ASP A CA 1
ATOM 1428 C C . ASP A 1 178 ? -15.814 24.941 6.141 1.00 57.81 178 ASP A C 1
ATO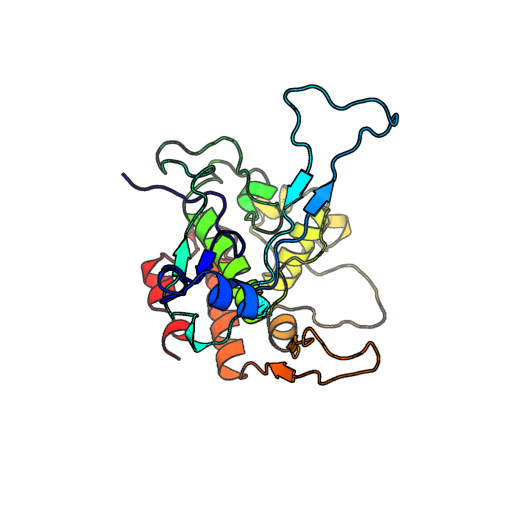M 1430 O O . ASP A 1 178 ? -14.842 25.690 6.024 1.00 57.81 178 ASP A O 1
ATOM 1434 N N . GLY A 1 179 ? -16.455 24.459 5.076 1.00 52.88 179 GLY A N 1
ATOM 1435 C CA . GLY A 1 179 ? -16.216 24.867 3.690 1.00 52.88 179 GLY A CA 1
ATOM 1436 C C . GLY A 1 179 ? -17.498 24.735 2.866 1.00 52.88 179 GLY A C 1
ATOM 1437 O O . GLY A 1 179 ? -18.361 23.926 3.202 1.00 52.88 179 GLY A O 1
ATOM 1438 N N . ASP A 1 180 ? -17.631 25.529 1.796 1.00 44.84 180 ASP A N 1
ATOM 1439 C CA . ASP A 1 180 ? -18.839 25.728 0.956 1.00 44.84 180 ASP A CA 1
ATOM 1440 C C . ASP A 1 180 ? -19.421 24.471 0.263 1.00 44.84 180 ASP A C 1
ATOM 1442 O O . ASP A 1 180 ? -20.345 24.552 -0.548 1.00 44.84 180 ASP A O 1
ATOM 1446 N N . GLY A 1 181 ? -18.949 23.283 0.612 1.00 47.41 181 GLY A N 1
ATOM 1447 C CA . GLY A 1 181 ? -19.563 22.025 0.250 1.00 47.41 181 GLY A CA 1
ATOM 1448 C C . GLY A 1 181 ? -19.295 21.018 1.349 1.00 47.41 181 GLY A C 1
ATOM 1449 O O . GLY A 1 181 ? -18.158 20.603 1.549 1.00 47.41 181 GLY A O 1
ATOM 1450 N N . LYS A 1 182 ? -20.362 20.550 2.000 1.00 53.78 182 LYS A N 1
ATOM 1451 C CA . LYS A 1 182 ? -20.420 19.201 2.573 1.00 53.78 182 LYS A CA 1
ATOM 1452 C C . LYS A 1 182 ? -20.277 18.180 1.438 1.00 53.78 182 LYS A C 1
ATOM 1454 O O . LYS A 1 182 ? -21.212 17.432 1.165 1.00 53.78 182 LYS A O 1
ATOM 1459 N N . GLU A 1 183 ? -19.187 18.217 0.682 1.00 56.66 183 GLU A N 1
ATOM 1460 C CA . GLU A 1 183 ? -18.888 17.122 -0.220 1.00 56.66 183 GLU A CA 1
ATOM 1461 C C . GLU A 1 183 ? -18.653 15.920 0.684 1.00 56.66 183 GLU A C 1
ATOM 1463 O O . GLU A 1 183 ? -17.723 15.900 1.492 1.00 56.66 183 GLU A O 1
ATOM 1468 N N . GLU A 1 184 ? -19.586 14.971 0.620 1.00 68.00 184 GLU A N 1
ATOM 1469 C CA . GLU A 1 184 ? -19.462 13.667 1.249 1.00 68.00 184 GLU A CA 1
ATOM 1470 C C . GLU A 1 184 ? -18.202 13.017 0.677 1.00 68.00 184 GLU A C 1
ATOM 1472 O O . GLU A 1 184 ? -18.213 12.414 -0.390 1.00 68.00 184 GLU A O 1
ATOM 1477 N N . TRP A 1 185 ? -17.070 13.218 1.341 1.00 82.12 185 TRP A N 1
ATOM 1478 C CA . TRP A 1 185 ? -15.837 12.537 0.997 1.00 82.12 185 TRP A CA 1
ATOM 1479 C C . TRP A 1 185 ? -15.853 11.191 1.696 1.00 82.12 185 TRP A C 1
ATOM 1481 O O . TRP A 1 185 ? -15.551 11.085 2.883 1.00 82.12 185 TRP A O 1
ATOM 1491 N N . SER A 1 186 ? -16.293 10.184 0.954 1.00 88.88 186 SER A N 1
ATOM 1492 C CA . SER A 1 186 ? -16.347 8.800 1.397 1.00 88.88 186 SER A CA 1
ATOM 1493 C C . SER A 1 186 ? -15.580 7.905 0.431 1.00 88.88 186 SER A C 1
ATOM 1495 O O . SER A 1 186 ? -15.215 8.314 -0.679 1.00 88.88 186 SER A O 1
ATOM 1497 N N . LEU A 1 187 ? -15.372 6.655 0.840 1.00 91.88 187 LEU A N 1
ATOM 1498 C CA . LEU A 1 187 ? -14.757 5.648 -0.013 1.00 91.88 187 LEU A CA 1
ATOM 1499 C C . LEU A 1 187 ? -15.572 5.425 -1.298 1.00 91.88 187 LEU A C 1
ATOM 1501 O O . LEU A 1 187 ? -15.004 5.287 -2.377 1.00 91.88 187 LEU A O 1
ATOM 1505 N N . GLU A 1 188 ? -16.903 5.443 -1.215 1.00 92.81 188 GLU A N 1
ATOM 1506 C CA . GLU A 1 188 ? -17.789 5.314 -2.375 1.00 92.81 188 GLU A CA 1
ATOM 1507 C C . GLU A 1 188 ? -17.615 6.471 -3.355 1.00 92.81 188 GLU A C 1
ATOM 1509 O O . GLU A 1 188 ? -17.602 6.249 -4.566 1.00 92.81 188 GLU A O 1
ATOM 1514 N N . VAL A 1 189 ? -17.459 7.700 -2.852 1.00 90.12 189 VAL A N 1
ATOM 1515 C CA . VAL A 1 189 ? -17.192 8.854 -3.715 1.00 90.12 189 VAL A CA 1
ATOM 1516 C C . VAL A 1 189 ? -15.838 8.707 -4.393 1.00 90.12 189 VAL A C 1
ATOM 1518 O O . VAL A 1 189 ? -15.771 8.914 -5.605 1.00 90.12 189 VAL A O 1
ATOM 1521 N N . ALA A 1 190 ? -14.800 8.278 -3.670 1.00 89.75 190 ALA A N 1
ATOM 1522 C CA . ALA A 1 190 ? -13.488 7.998 -4.250 1.00 89.75 190 ALA A CA 1
ATOM 1523 C C . ALA A 1 190 ? -13.569 6.944 -5.375 1.00 89.75 190 ALA A C 1
ATOM 1525 O O . ALA A 1 190 ? -13.113 7.216 -6.480 1.00 89.75 190 ALA A O 1
ATOM 1526 N N . LEU A 1 191 ? -14.253 5.817 -5.142 1.00 91.44 191 LEU A N 1
ATOM 1527 C CA . LEU A 1 191 ? -14.447 4.730 -6.119 1.00 91.44 191 LEU A CA 1
ATOM 1528 C C . LEU A 1 191 ? -15.378 5.092 -7.293 1.00 91.44 191 LEU A C 1
ATOM 1530 O O . LEU A 1 191 ? -15.440 4.382 -8.299 1.00 91.44 191 LEU A O 1
ATOM 1534 N N . SER A 1 192 ? -16.170 6.159 -7.160 1.00 88.81 192 SER A N 1
ATOM 1535 C CA . SER A 1 192 ? -17.112 6.593 -8.199 1.00 88.81 192 SER A CA 1
ATOM 1536 C C . SER A 1 192 ? -16.490 7.498 -9.261 1.00 88.81 192 SER A C 1
ATOM 1538 O O . SER A 1 192 ? -17.089 7.681 -10.328 1.00 88.81 192 SER A O 1
ATOM 1540 N N . LYS A 1 193 ? -15.320 8.087 -8.979 1.00 82.62 193 LYS A N 1
ATOM 1541 C CA . LYS A 1 193 ? -14.687 9.057 -9.873 1.00 82.62 193 LYS A CA 1
ATOM 1542 C C . LYS A 1 193 ? -14.156 8.348 -11.127 1.00 82.62 193 LYS A C 1
ATOM 1544 O O . LYS A 1 193 ? -13.506 7.315 -11.018 1.00 82.62 193 LYS A O 1
ATOM 1549 N N . PRO A 1 194 ? -14.433 8.866 -12.337 1.00 75.44 194 PRO A N 1
ATOM 1550 C CA . PRO A 1 194 ? -13.880 8.287 -13.554 1.00 75.44 194 PRO A CA 1
ATOM 1551 C C . PRO A 1 194 ? -12.359 8.461 -13.575 1.00 75.44 194 PRO A C 1
ATOM 1553 O O . PRO A 1 194 ? -11.849 9.546 -13.299 1.00 75.44 194 PRO A O 1
ATOM 1556 N N . ILE A 1 195 ? -11.648 7.401 -13.953 1.00 74.00 195 ILE A N 1
ATOM 1557 C CA . ILE A 1 195 ? -10.187 7.414 -14.044 1.00 74.00 195 ILE A CA 1
ATOM 1558 C C . ILE A 1 195 ? -9.798 8.018 -15.390 1.00 74.00 195 ILE A C 1
ATOM 1560 O O . ILE A 1 195 ? -10.035 7.408 -16.435 1.00 74.00 195 ILE A O 1
ATOM 1564 N N . GLU A 1 196 ? -9.196 9.205 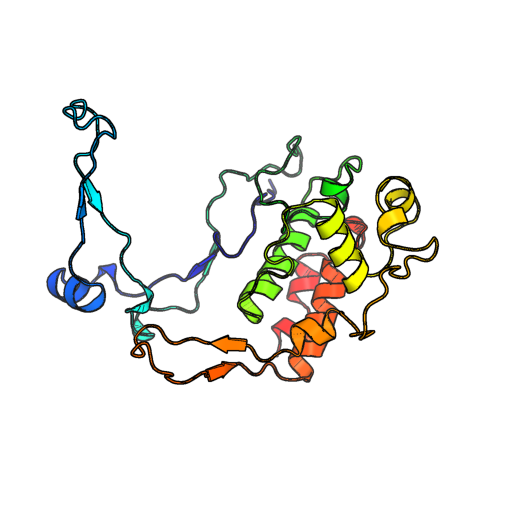-15.384 1.00 68.12 196 GLU A N 1
ATOM 1565 C CA . GLU A 1 196 ? -8.652 9.813 -16.597 1.00 68.12 196 GLU A CA 1
ATOM 1566 C C . GLU A 1 196 ? -7.302 9.181 -16.953 1.00 68.12 196 GLU A C 1
ATOM 1568 O O . GLU A 1 196 ? -6.274 9.493 -16.359 1.00 68.12 196 GLU A O 1
ATOM 1573 N N . VAL A 1 197 ? -7.284 8.295 -17.952 1.00 63.22 197 VAL A N 1
ATOM 1574 C CA . VAL A 1 197 ? -6.026 7.745 -18.471 1.00 63.22 197 VAL A CA 1
ATOM 1575 C C . VAL A 1 197 ? -5.447 8.705 -19.508 1.00 63.22 197 VAL A C 1
ATOM 1577 O O . VAL A 1 197 ? -6.030 8.892 -20.582 1.00 63.22 197 VAL A O 1
ATOM 1580 N N . VAL A 1 198 ? -4.289 9.294 -19.199 1.00 55.81 198 VAL A N 1
ATOM 1581 C CA . VAL A 1 198 ? -3.491 10.084 -20.148 1.00 55.81 198 VAL A CA 1
ATOM 1582 C C . VAL A 1 198 ? -2.633 9.127 -20.974 1.00 55.81 198 VAL A C 1
ATOM 1584 O O . VAL A 1 198 ? -1.811 8.397 -20.424 1.00 55.81 198 VAL A O 1
ATOM 1587 N N . GLN A 1 199 ? -2.815 9.110 -22.296 1.00 50.56 199 GLN A N 1
ATOM 1588 C CA . GLN A 1 199 ? -1.964 8.300 -23.171 1.00 50.56 199 GLN A CA 1
ATOM 1589 C C . GLN A 1 199 ? -0.585 8.957 -23.344 1.00 50.56 199 GLN A C 1
ATOM 1591 O O . GLN A 1 199 ? -0.521 10.131 -23.727 1.00 50.56 199 GLN A O 1
ATOM 1596 N N . PRO A 1 200 ? 0.524 8.223 -23.133 1.00 41.75 200 PRO A N 1
ATOM 1597 C CA . PRO A 1 200 ? 1.848 8.713 -23.489 1.00 41.75 200 PRO A CA 1
ATOM 1598 C C . PRO A 1 200 ? 1.942 8.836 -25.018 1.00 41.75 200 PRO A C 1
ATOM 1600 O O . PRO A 1 200 ? 1.702 7.867 -25.734 1.00 41.75 200 PRO A O 1
ATOM 1603 N N . GLY A 1 201 ? 2.276 10.027 -25.527 1.00 49.22 201 GLY A N 1
ATOM 1604 C CA . GLY A 1 201 ? 2.536 10.255 -26.959 1.00 49.22 201 GLY A CA 1
ATOM 1605 C C . GLY A 1 201 ? 1.517 11.117 -27.713 1.00 49.22 201 GLY A C 1
ATOM 1606 O O . GLY A 1 201 ? 1.685 11.331 -28.912 1.00 49.22 201 GLY A O 1
ATOM 1607 N N . GLY A 1 202 ? 0.489 11.647 -27.047 1.00 43.22 202 GLY A N 1
ATOM 1608 C CA . GLY A 1 202 ? -0.293 12.747 -27.610 1.00 43.22 202 GLY A CA 1
ATOM 1609 C C . GLY A 1 202 ? 0.526 14.034 -27.594 1.00 43.22 202 GLY A C 1
ATOM 1610 O O . GLY A 1 202 ? 1.043 14.403 -26.540 1.00 43.22 202 GLY A O 1
ATOM 1611 N N . ASP A 1 203 ? 0.635 14.726 -28.734 1.00 42.88 203 ASP A N 1
ATOM 1612 C CA . ASP A 1 203 ? 1.120 16.109 -28.771 1.00 42.88 203 ASP A CA 1
ATOM 1613 C C . ASP A 1 203 ? 0.474 16.900 -27.623 1.00 42.88 203 ASP A C 1
ATOM 1615 O O . ASP A 1 203 ? -0.691 16.667 -27.295 1.00 42.88 203 ASP A O 1
ATOM 1619 N N . HIS A 1 204 ? 1.201 17.859 -27.039 1.00 46.78 204 HIS A N 1
ATOM 1620 C CA . HIS A 1 204 ? 0.781 18.723 -25.918 1.00 46.78 204 HIS A CA 1
ATOM 1621 C C . HIS A 1 204 ? -0.577 19.458 -26.103 1.00 46.78 204 HIS A C 1
ATOM 1623 O O . HIS A 1 204 ? -0.983 20.235 -25.244 1.00 46.78 204 HIS A O 1
ATOM 1629 N N . ASN A 1 205 ? -1.299 19.200 -27.195 1.00 43.47 205 ASN A N 1
ATOM 1630 C CA . ASN A 1 205 ? -2.676 19.576 -27.460 1.00 43.47 205 ASN A CA 1
ATOM 1631 C C . ASN A 1 205 ? -3.615 18.345 -27.477 1.00 43.47 205 ASN A C 1
ATOM 1633 O O . ASN A 1 205 ? -4.020 17.869 -28.535 1.00 43.47 205 ASN A O 1
ATOM 1637 N N . GLY A 1 206 ? -4.030 17.890 -26.290 1.00 48.84 206 GLY A N 1
ATOM 1638 C CA . GLY A 1 206 ? -5.385 17.360 -26.052 1.00 48.84 206 GLY A CA 1
ATOM 1639 C C . GLY A 1 206 ? -5.790 16.030 -26.706 1.00 48.84 206 GLY A C 1
ATOM 1640 O O . GLY A 1 206 ? -6.880 15.951 -27.274 1.00 48.84 206 GLY A O 1
ATOM 1641 N N . ALA A 1 207 ? -4.981 14.972 -26.605 1.00 41.66 207 ALA A N 1
ATOM 1642 C CA . ALA A 1 207 ? -5.333 13.657 -27.151 1.00 41.66 207 ALA A CA 1
ATOM 1643 C C . ALA A 1 207 ? -5.932 12.688 -26.102 1.00 41.66 207 ALA A C 1
ATOM 1645 O O . ALA A 1 207 ? -5.261 12.263 -25.169 1.00 41.66 207 ALA A O 1
ATOM 1646 N N . ALA A 1 208 ? -7.205 12.335 -26.325 1.00 46.06 208 ALA A N 1
ATOM 1647 C CA . ALA A 1 208 ? -7.962 11.179 -25.822 1.00 46.06 208 ALA A CA 1
ATOM 1648 C C . ALA A 1 208 ? -7.794 10.776 -24.337 1.00 46.06 208 ALA A C 1
ATOM 1650 O O . ALA A 1 208 ? -7.124 9.794 -24.022 1.00 46.06 208 ALA A O 1
ATOM 1651 N N . GLN A 1 209 ? -8.548 11.432 -23.445 1.00 51.94 209 GLN A N 1
ATOM 1652 C CA . GLN A 1 209 ? -8.912 10.867 -22.139 1.00 51.94 209 GLN A CA 1
ATOM 1653 C C . GLN A 1 209 ? -9.773 9.618 -22.367 1.00 51.94 209 GLN A C 1
ATOM 1655 O O . GLN A 1 209 ? -10.933 9.713 -22.782 1.00 51.94 209 GLN A O 1
ATOM 1660 N N . LYS A 1 210 ? -9.225 8.428 -22.120 1.00 55.12 210 LYS A N 1
ATOM 1661 C CA . LYS A 1 210 ? -10.055 7.227 -22.008 1.00 55.12 210 LYS A CA 1
ATOM 1662 C C . LYS A 1 210 ? -10.423 7.088 -20.539 1.00 55.12 210 LYS A C 1
ATOM 1664 O O . LYS A 1 210 ? -9.551 6.835 -19.717 1.00 55.12 210 LYS A O 1
ATOM 1669 N N . ALA A 1 211 ? -11.698 7.284 -20.220 1.00 64.75 211 ALA A N 1
ATOM 1670 C CA . ALA A 1 211 ? -12.188 7.010 -18.879 1.00 64.75 211 ALA A CA 1
ATOM 1671 C C . ALA A 1 211 ? -12.288 5.491 -18.693 1.00 64.75 211 ALA A C 1
ATOM 1673 O O . ALA A 1 211 ? -13.044 4.832 -19.416 1.00 64.75 211 ALA A O 1
ATOM 1674 N N . LEU A 1 212 ? -11.535 4.925 -17.751 1.00 70.19 212 LEU A N 1
ATOM 1675 C CA . LEU A 1 212 ? -11.871 3.600 -17.233 1.00 70.19 212 LEU A CA 1
ATOM 1676 C C . LEU A 1 212 ? -13.070 3.784 -16.302 1.00 70.19 212 LEU A C 1
ATOM 1678 O O . LEU A 1 212 ? -13.015 4.554 -15.346 1.00 70.19 212 LEU A O 1
ATOM 1682 N N . ILE A 1 213 ? -14.177 3.119 -16.629 1.00 77.19 213 ILE A N 1
ATOM 1683 C CA . ILE A 1 213 ? -15.413 3.191 -15.849 1.00 77.19 213 ILE A CA 1
ATOM 1684 C C . ILE A 1 213 ? -15.560 1.876 -15.093 1.00 77.19 213 ILE A C 1
ATOM 1686 O O . ILE A 1 213 ? -15.876 0.842 -15.682 1.00 77.19 213 ILE A O 1
ATOM 1690 N N . THR A 1 214 ? -15.340 1.925 -13.783 1.00 84.50 214 THR A N 1
ATOM 1691 C CA . THR A 1 214 ? -15.667 0.840 -12.853 1.00 84.50 214 THR A CA 1
ATOM 1692 C C . THR A 1 214 ? -17.188 0.714 -12.761 1.00 84.50 214 THR A C 1
ATOM 1694 O O . THR A 1 214 ? -17.905 1.709 -12.636 1.00 84.50 214 THR A O 1
ATOM 1697 N N . SER A 1 215 ? -17.724 -0.504 -12.877 1.00 91.00 215 SER A N 1
ATOM 1698 C CA . SER A 1 215 ? -19.178 -0.690 -12.788 1.00 91.00 215 SER A CA 1
ATOM 1699 C C . SER A 1 215 ? -19.669 -0.414 -11.363 1.00 91.00 215 SER A C 1
ATOM 1701 O O . SER A 1 215 ? -18.967 -0.716 -10.403 1.00 91.00 215 SER A O 1
ATOM 1703 N N . LYS A 1 216 ? -20.904 0.079 -11.187 1.00 93.31 216 LYS A N 1
ATOM 1704 C CA . LYS A 1 216 ? -21.476 0.288 -9.838 1.00 93.31 216 LYS A CA 1
ATOM 1705 C C . LYS A 1 216 ? -21.479 -0.981 -8.976 1.00 93.31 216 LYS A C 1
ATOM 1707 O O . LYS A 1 216 ? -21.352 -0.895 -7.760 1.00 93.31 216 LYS A O 1
ATOM 1712 N N . ALA A 1 217 ? -21.643 -2.148 -9.603 1.00 95.56 217 ALA A N 1
ATOM 1713 C CA . ALA A 1 217 ? -21.592 -3.431 -8.908 1.00 95.56 217 ALA A CA 1
ATOM 1714 C C . ALA A 1 217 ? -20.180 -3.724 -8.376 1.00 95.56 217 ALA A C 1
ATOM 1716 O O . ALA A 1 217 ? -20.026 -4.100 -7.218 1.00 95.56 217 ALA A O 1
ATOM 1717 N N . GLU A 1 218 ? -19.159 -3.491 -9.202 1.00 94.88 218 GLU A N 1
ATOM 1718 C CA . GLU A 1 218 ? -17.756 -3.654 -8.817 1.00 94.88 218 GLU A CA 1
ATOM 1719 C C . GLU A 1 218 ? -17.339 -2.632 -7.753 1.00 94.88 218 GLU A C 1
ATOM 1721 O O . GLU A 1 218 ? -16.725 -3.024 -6.769 1.00 94.88 218 GLU A O 1
ATOM 1726 N N . GLN A 1 219 ? -17.748 -1.362 -7.886 1.00 95.12 219 GLN A N 1
ATOM 1727 C CA . GLN A 1 219 ? -17.521 -0.317 -6.875 1.00 95.12 219 GLN A CA 1
ATOM 1728 C C . GLN A 1 219 ? -18.062 -0.737 -5.505 1.00 95.12 219 GLN A C 1
ATOM 1730 O O . GLN A 1 219 ? -17.354 -0.646 -4.508 1.00 95.12 219 GLN A O 1
ATOM 1735 N N . GLY A 1 220 ? -19.300 -1.244 -5.453 1.00 96.69 220 GLY A N 1
ATOM 1736 C CA . GLY A 1 220 ? -19.906 -1.708 -4.204 1.00 96.69 220 GLY A CA 1
ATOM 1737 C C . GLY A 1 220 ? -19.177 -2.907 -3.590 1.00 96.69 220 GLY A C 1
ATOM 1738 O O . GLY A 1 220 ? -18.961 -2.942 -2.382 1.00 96.69 220 GLY A O 1
ATOM 1739 N N . LEU A 1 221 ? -18.761 -3.876 -4.412 1.00 97.94 221 LEU A N 1
ATOM 1740 C CA . LEU A 1 221 ? -18.007 -5.044 -3.945 1.00 97.94 221 LEU A CA 1
ATOM 1741 C C . LEU A 1 221 ? -16.588 -4.680 -3.494 1.00 97.94 221 LEU A C 1
ATOM 1743 O O . LEU A 1 221 ? -16.092 -5.237 -2.518 1.00 97.94 221 LEU A O 1
ATOM 1747 N N . MET A 1 222 ? -15.947 -3.731 -4.169 1.00 96.94 222 MET A N 1
ATOM 1748 C CA . MET A 1 222 ? -14.643 -3.220 -3.773 1.00 96.94 222 MET A CA 1
ATOM 1749 C C . MET A 1 222 ? -14.731 -2.445 -2.458 1.00 96.94 222 MET A C 1
ATOM 1751 O O . MET A 1 222 ? -13.926 -2.689 -1.566 1.00 96.94 222 MET A O 1
ATOM 1755 N N . ALA A 1 223 ? -15.741 -1.584 -2.293 1.00 97.69 223 ALA A N 1
ATOM 1756 C CA . ALA A 1 223 ? -15.993 -0.894 -1.032 1.00 97.69 223 ALA A CA 1
ATOM 1757 C C . ALA A 1 223 ? -16.189 -1.891 0.122 1.00 97.69 223 ALA A C 1
ATOM 1759 O O . ALA A 1 223 ? -15.540 -1.754 1.156 1.00 97.69 223 ALA A O 1
ATOM 1760 N N . ASP A 1 224 ? -17.007 -2.939 -0.062 1.00 98.38 224 ASP A N 1
ATOM 1761 C CA . ASP A 1 224 ? -17.209 -3.980 0.961 1.00 98.38 224 ASP A CA 1
ATOM 1762 C C . ASP A 1 224 ? -15.898 -4.688 1.339 1.00 98.38 224 ASP A C 1
ATOM 1764 O O . ASP A 1 224 ? -15.610 -4.868 2.524 1.00 98.38 224 ASP A O 1
ATOM 1768 N N . LEU A 1 225 ? -15.065 -5.035 0.351 1.00 98.62 225 LEU A N 1
ATOM 1769 C CA . LEU A 1 225 ? -13.757 -5.646 0.594 1.00 98.62 225 LEU A CA 1
ATOM 1770 C C . LEU A 1 225 ? -12.833 -4.711 1.386 1.00 98.62 225 LEU A C 1
ATOM 1772 O O . LEU A 1 225 ? -12.236 -5.123 2.382 1.00 98.62 225 LEU A O 1
ATOM 1776 N N . LEU A 1 226 ? -12.730 -3.450 0.966 1.00 98.31 226 LEU A N 1
ATOM 1777 C CA . LEU A 1 226 ? -11.877 -2.457 1.611 1.00 98.31 226 LEU A CA 1
ATOM 1778 C C . LEU A 1 226 ? -12.349 -2.157 3.039 1.00 98.31 226 LEU A C 1
ATOM 1780 O O . LEU A 1 226 ? -11.526 -2.142 3.947 1.00 98.31 226 LEU A O 1
ATOM 1784 N N . TYR A 1 227 ? -13.656 -2.047 3.298 1.00 98.44 227 TYR A N 1
ATOM 1785 C CA . TYR A 1 227 ? -14.182 -1.899 4.662 1.00 98.44 227 TYR A CA 1
ATOM 1786 C C . TYR A 1 227 ? -13.833 -3.072 5.588 1.00 98.44 227 TYR A C 1
ATOM 1788 O O . TYR A 1 227 ? -13.731 -2.896 6.806 1.00 98.44 227 TYR A O 1
ATOM 1796 N N . ARG A 1 228 ? -13.655 -4.282 5.043 1.00 98.50 228 ARG A N 1
ATOM 1797 C CA . ARG A 1 228 ? -13.182 -5.445 5.810 1.00 98.50 228 ARG A CA 1
ATOM 1798 C C . ARG A 1 228 ? -11.676 -5.372 6.060 1.00 98.50 228 ARG A C 1
ATOM 1800 O O . ARG A 1 228 ? -11.251 -5.606 7.188 1.00 98.50 228 ARG A O 1
ATOM 1807 N N . LEU A 1 229 ? -10.882 -5.036 5.043 1.00 98.56 229 LEU A N 1
ATOM 1808 C CA . LEU A 1 229 ? -9.421 -4.915 5.157 1.00 98.56 229 LEU A CA 1
ATOM 1809 C C . LEU A 1 229 ? -8.997 -3.755 6.069 1.00 98.56 229 LEU A C 1
ATOM 1811 O O . LEU A 1 229 ? -8.050 -3.898 6.835 1.00 98.56 229 LEU A O 1
ATOM 1815 N N . PHE A 1 230 ? -9.735 -2.646 6.054 1.00 98.50 230 PHE A N 1
ATOM 1816 C CA . PHE A 1 230 ? -9.437 -1.433 6.818 1.00 98.50 230 PHE A CA 1
ATOM 1817 C C . PHE A 1 230 ? -10.128 -1.371 8.183 1.00 98.50 230 PHE A C 1
ATOM 1819 O O . PHE A 1 230 ? -10.321 -0.299 8.759 1.00 98.50 230 PHE A O 1
ATOM 1826 N N . ARG A 1 231 ? -10.488 -2.524 8.762 1.00 98.25 231 ARG A N 1
ATOM 1827 C CA . ARG A 1 231 ? -10.850 -2.558 10.184 1.00 98.25 231 ARG A CA 1
ATOM 1828 C C . ARG A 1 231 ? -9.657 -2.077 11.009 1.00 98.25 231 ARG A C 1
ATOM 1830 O O . ARG A 1 231 ? -8.547 -2.578 10.837 1.00 98.25 231 ARG A O 1
ATOM 1837 N N . TYR A 1 232 ? -9.918 -1.120 11.902 1.00 97.81 232 TYR A N 1
ATOM 1838 C CA . TYR A 1 232 ? -8.910 -0.548 12.794 1.00 97.81 232 TYR A CA 1
ATOM 1839 C C . TYR A 1 232 ? -8.186 -1.646 13.573 1.00 97.81 232 TYR A C 1
ATOM 1841 O O . TYR A 1 232 ? -7.006 -1.867 13.342 1.00 97.81 232 TYR A O 1
ATOM 1849 N N . GLU A 1 233 ? -8.902 -2.391 14.416 1.00 96.94 233 GLU A N 1
ATOM 1850 C CA . GLU A 1 233 ? -8.330 -3.518 15.160 1.00 96.94 233 GLU A CA 1
ATOM 1851 C C . GLU A 1 233 ? -7.861 -4.624 14.205 1.00 96.94 233 GLU A C 1
ATOM 1853 O O . GLU A 1 233 ? -8.666 -5.201 13.467 1.00 96.94 233 GLU A O 1
ATOM 1858 N N . ALA A 1 234 ? -6.563 -4.929 14.253 1.00 96.50 234 ALA A N 1
ATOM 1859 C CA . ALA A 1 234 ? -5.896 -5.905 13.397 1.00 96.50 234 ALA A CA 1
ATOM 1860 C C . ALA A 1 234 ? -6.579 -7.283 13.421 1.00 96.50 234 ALA A C 1
ATOM 1862 O O . ALA A 1 234 ? -6.736 -7.921 12.383 1.00 96.50 234 ALA A O 1
ATOM 1863 N N . GLU A 1 235 ? -7.061 -7.717 14.585 1.00 96.19 235 GLU A N 1
ATOM 1864 C CA . GLU A 1 235 ? -7.730 -9.005 14.794 1.00 96.19 235 GLU A CA 1
ATOM 1865 C C . GLU A 1 235 ? -9.137 -9.068 14.184 1.00 96.19 235 GLU A C 1
ATOM 1867 O O . GLU A 1 235 ? -9.716 -10.149 14.088 1.00 96.19 235 GLU A O 1
ATOM 1872 N N . LYS A 1 236 ? -9.711 -7.921 13.796 1.00 97.31 236 LYS A N 1
ATOM 1873 C CA . LYS A 1 236 ? -11.014 -7.838 13.117 1.00 97.31 236 LYS A CA 1
ATOM 1874 C C . LYS A 1 236 ? -10.886 -7.812 11.594 1.00 97.31 236 LYS A C 1
ATOM 1876 O O . LYS A 1 236 ? -11.917 -7.825 10.918 1.00 97.31 236 LYS A O 1
ATOM 1881 N N . ARG A 1 237 ? -9.664 -7.743 11.054 1.00 98.06 237 ARG A N 1
ATOM 1882 C CA . ARG A 1 237 ? -9.418 -7.866 9.612 1.00 98.06 237 ARG A CA 1
ATOM 1883 C C . ARG A 1 237 ? -9.622 -9.321 9.171 1.00 98.06 237 ARG A C 1
ATOM 1885 O O . ARG A 1 237 ? -9.369 -10.231 9.961 1.00 98.06 237 ARG A O 1
ATOM 1892 N N . PRO A 1 238 ? -10.087 -9.552 7.933 1.00 98.06 238 PRO A N 1
ATOM 1893 C CA . PRO A 1 238 ? -10.295 -10.898 7.414 1.00 98.06 238 PRO A CA 1
ATOM 1894 C C . PRO A 1 238 ? -8.973 -11.659 7.274 1.00 98.06 238 PRO A C 1
ATOM 1896 O O . PRO A 1 238 ? -7.920 -11.059 7.052 1.00 98.06 238 PRO A O 1
ATOM 1899 N N . SER A 1 239 ? -9.029 -12.988 7.333 1.00 96.81 239 SER A N 1
ATOM 1900 C CA . SER A 1 239 ? -7.892 -13.827 6.944 1.00 96.81 239 SER A CA 1
ATOM 1901 C C . SER A 1 239 ? -7.632 -13.743 5.435 1.00 96.81 239 SER A C 1
ATOM 1903 O O . SER A 1 239 ? -8.498 -13.345 4.654 1.00 96.81 239 SER A O 1
ATOM 1905 N N . VAL A 1 240 ? -6.448 -14.173 4.991 1.00 94.94 240 VAL A N 1
ATOM 1906 C CA . VAL A 1 240 ? -6.121 -14.240 3.554 1.00 94.94 240 VAL A CA 1
ATOM 1907 C C . VAL A 1 240 ? -7.116 -15.132 2.803 1.00 94.94 240 VAL A C 1
ATOM 1909 O O . VAL A 1 240 ? -7.550 -14.794 1.705 1.00 94.94 240 VAL A O 1
ATOM 1912 N N . GLU A 1 241 ? -7.525 -16.253 3.394 1.00 97.12 241 GLU A N 1
ATOM 1913 C CA . GLU A 1 241 ? -8.515 -17.163 2.814 1.00 97.12 241 GLU A CA 1
ATOM 1914 C C . GLU A 1 241 ? -9.888 -16.498 2.666 1.00 97.12 241 GLU A C 1
ATOM 1916 O O . GLU A 1 241 ? -10.559 -16.695 1.654 1.00 97.12 241 GLU A O 1
ATOM 1921 N N . GLU A 1 242 ? -10.299 -15.688 3.645 1.00 98.06 242 GLU A N 1
ATOM 1922 C CA . GLU A 1 242 ? -11.549 -14.926 3.584 1.00 98.06 242 GLU A CA 1
ATOM 1923 C C . GLU A 1 242 ? -11.494 -13.827 2.516 1.00 98.06 242 GLU A C 1
ATOM 1925 O O . GLU A 1 242 ? -12.469 -13.638 1.788 1.00 98.06 242 GLU A O 1
ATOM 1930 N N . VAL A 1 243 ? -10.349 -13.149 2.374 1.00 97.94 243 VAL A N 1
ATOM 1931 C CA . VAL A 1 243 ? -10.106 -12.166 1.305 1.00 97.94 243 VAL A CA 1
ATOM 1932 C C . VAL A 1 243 ? -10.210 -12.831 -0.066 1.00 97.94 243 VAL A C 1
ATOM 1934 O O . VAL A 1 243 ? -10.951 -12.354 -0.921 1.00 97.94 243 VAL A O 1
ATOM 1937 N N . LEU A 1 244 ? -9.535 -13.965 -0.272 1.00 97.06 244 LEU A N 1
ATOM 1938 C CA . LEU A 1 244 ? -9.579 -14.714 -1.535 1.00 97.06 244 LEU A CA 1
ATOM 1939 C C . LEU A 1 244 ? -10.978 -15.252 -1.861 1.00 97.06 244 LEU A C 1
ATOM 1941 O O . LEU A 1 244 ? -11.336 -15.401 -3.028 1.00 97.06 244 LEU A O 1
ATOM 1945 N N . ALA A 1 245 ? -11.779 -15.553 -0.840 1.00 98.06 245 ALA A N 1
ATOM 1946 C CA . ALA A 1 245 ? -13.151 -16.010 -1.005 1.00 98.06 245 ALA A CA 1
ATOM 1947 C C . ALA A 1 245 ? -14.153 -14.871 -1.262 1.00 98.06 245 ALA A C 1
ATOM 1949 O O . ALA A 1 245 ? -15.331 -15.165 -1.492 1.00 98.06 245 ALA A O 1
ATOM 1950 N N . HIS A 1 246 ? -13.727 -13.607 -1.225 1.00 98.50 246 HIS A N 1
ATOM 1951 C CA . HIS A 1 246 ? -14.596 -12.452 -1.416 1.00 98.50 246 HIS A CA 1
ATOM 1952 C C . HIS A 1 246 ? -15.170 -12.386 -2.841 1.00 98.50 246 HIS A C 1
ATOM 1954 O O . HIS A 1 246 ? -14.491 -12.702 -3.816 1.00 98.50 246 HIS A O 1
ATOM 1960 N N . GLU A 1 247 ? -16.421 -11.939 -2.980 1.00 98.00 247 GLU A N 1
ATOM 1961 C CA . GLU A 1 247 ? -17.132 -11.919 -4.271 1.00 98.00 247 GLU A CA 1
ATOM 1962 C C . GLU A 1 247 ? -16.492 -10.982 -5.303 1.00 98.00 247 GLU A C 1
ATOM 1964 O O . GLU A 1 247 ? -16.600 -11.235 -6.496 1.00 98.00 247 GLU A O 1
ATOM 1969 N N . TRP A 1 248 ? -15.764 -9.952 -4.857 1.00 97.56 248 TRP A N 1
ATOM 1970 C CA . TRP A 1 248 ? -15.014 -9.059 -5.752 1.00 97.56 248 TRP A CA 1
ATOM 1971 C C . TRP A 1 248 ? -14.018 -9.816 -6.650 1.00 97.56 248 TRP A C 1
ATOM 1973 O O . TRP A 1 248 ? -13.900 -9.504 -7.828 1.00 97.56 248 TRP A O 1
ATOM 1983 N N . PHE A 1 249 ? -13.369 -10.869 -6.138 1.00 95.62 249 PHE A N 1
ATOM 1984 C CA . PHE A 1 249 ? -12.429 -11.692 -6.914 1.00 95.62 249 PHE A CA 1
ATOM 1985 C C . PHE A 1 249 ? -13.108 -12.735 -7.819 1.00 95.62 249 PHE A C 1
ATOM 1987 O O . PHE A 1 249 ? -12.422 -13.446 -8.552 1.00 95.62 249 PHE A O 1
ATOM 1994 N N . LYS A 1 250 ? -14.437 -12.873 -7.751 1.00 93.81 250 LYS A N 1
ATOM 1995 C CA . LYS A 1 250 ? -15.224 -13.855 -8.522 1.00 93.81 250 LYS A CA 1
ATOM 1996 C C . LYS A 1 250 ? -16.066 -13.216 -9.628 1.00 93.81 250 LYS A C 1
ATOM 1998 O O . LYS A 1 250 ? -16.844 -13.930 -10.264 1.00 93.81 250 LYS A O 1
ATOM 2003 N N . MET A 1 251 ? -15.968 -11.896 -9.782 1.00 88.25 251 MET A N 1
ATOM 2004 C CA . MET A 1 251 ? -16.704 -11.124 -10.785 1.00 88.25 251 MET A CA 1
ATOM 2005 C C . MET A 1 251 ? -16.300 -11.468 -12.217 1.00 88.25 251 MET A C 1
ATOM 2007 O O . MET A 1 251 ? -15.128 -11.845 -12.441 1.00 88.25 251 MET A O 1
#

Foldseek 3Di:
DDKALLAQAPVQKDFAWPCLVVDDPVVNCVQQNDWDWAADADPVRDDDDPPDD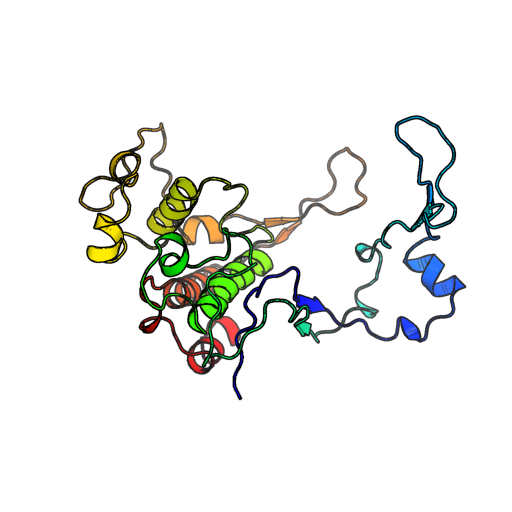RTDTDDTDCVSDDCNGTDPDMDGHDSVQMDDQVDFDPHGPYDPLLAALCRLLVPPPRDHNLSSLSSVLQRVLCVVQVAGLQHPDDDSLVSVLSLCLAQNDAPVVSVVSNPCQVVAADPRSHGDDDDPDPPSPYLLVSLQDWRFDDDPPDDPPDDDRDTDGDDPVLSVQSSVLSNQSNRNPSVSHDDPVVSCVRCNVVD